Protein 2D5M (pdb70)

B-factor: mean 13.43, std 11.98, range [3.01, 157.91]

Sequence (183 aa):
MKKSLGARTLAYPTPLFLVGTYDRDSRPNIMAAAWAGICCSQPPPSIAVSLRKATYTYRSITERGAFTISIPSRAYVRHADYAGIYSGENEDKFASLGLTPVPGEHVDAPYVGEFPMAIELKLIHQIEHTQFIGEIMDVKVDESCLRDDGLPDINKVDPVIFAPVSREYYAVGEFLAKAFSAGK

Structure (mmCIF, N/CA/C/O backbone):
data_2D5M
#
_entry.id   2D5M
#
_cell.length_a   53.346
_cell.length_b   53.346
_cell.length_c   116.224
_cell.angle_alpha   90.00
_cell.angle_beta   90.00
_cell.angle_gamma   120.00
#
_symmetry.space_group_name_H-M   'P 31 2 1'
#
loop_
_entity.id
_entity.type
_entity.pdbx_description
1 polymer flavoredoxin
2 non-polymer 'ZINC ION'
3 non-polymer 'FLAVIN MONONUCLEOTIDE'
4 non-polymer '2-(N-MORPHOLINO)-ETHANESULFONIC ACID'
5 water water
#
loop_
_atom_site.group_PDB
_atom_site.id
_atom_site.type_symbol
_atom_site.label_atom_id
_atom_site.label_alt_id
_atom_site.label_comp_id
_atom_site.label_asym_id
_atom_site.label_entity_id
_atom_site.label_seq_id
_atom_site.pdbx_PDB_ins_code
_atom_site.Cartn_x
_atom_site.Cartn_y
_atom_site.Cartn_z
_atom_site.occupancy
_atom_site.B_iso_or_equiv
_atom_site.auth_seq_id
_atom_site.auth_comp_id
_atom_site.auth_asym_id
_atom_site.auth_atom_id
_atom_site.pdbx_PDB_model_num
ATOM 1 N N . MET A 1 1 ? 39.386 23.306 -10.029 1.00 21.96 1 MET A N 1
ATOM 2 C CA . MET A 1 1 ? 39.273 21.922 -9.568 1.00 15.87 1 MET A CA 1
ATOM 3 C C . MET A 1 1 ? 38.266 21.679 -8.425 1.00 14.00 1 MET A C 1
ATOM 4 O O . MET A 1 1 ? 38.366 22.525 -7.528 1.00 17.15 1 MET A O 1
ATOM 9 N N . LYS A 1 2 ? 37.454 20.623 -8.419 1.00 13.45 2 LYS A N 1
ATOM 10 C CA . LYS A 1 2 ? 36.561 20.322 -7.294 1.00 12.31 2 LYS A CA 1
ATOM 11 C C . LYS A 1 2 ? 37.175 19.406 -6.256 1.00 11.76 2 LYS A C 1
ATOM 12 O O . LYS A 1 2 ? 38.016 18.554 -6.591 1.00 16.41 2 LYS A O 1
ATOM 18 N N . LYS A 1 3 ? 36.789 19.554 -5.024 1.00 10.34 3 LYS A N 1
ATOM 19 C CA . LYS A 1 3 ? 37.108 18.659 -3.922 1.00 10.85 3 LYS A CA 1
ATOM 20 C C . LYS A 1 3 ? 35.837 17.945 -3.485 1.00 9.52 3 LYS A C 1
ATOM 21 O O . LYS A 1 3 ? 34.775 18.562 -3.389 1.00 10.34 3 LYS A O 1
ATOM 27 N N . SER A 1 4 ? 35.930 16.659 -3.185 1.00 9.76 4 SER A N 1
ATOM 28 C CA . SER A 1 4 ? 34.844 15.892 -2.624 1.00 10.13 4 SER A CA 1
ATOM 29 C C . SER A 1 4 ? 34.746 16.102 -1.108 1.00 10.09 4 SER A C 1
ATOM 30 O O . SER A 1 4 ? 35.737 15.940 -0.382 1.00 12.19 4 SER A O 1
ATOM 35 N N . LEU A 1 5 ? 33.583 16.534 -0.662 1.00 10.08 5 LEU A N 1
ATOM 36 C CA . LEU A 1 5 ? 33.246 16.654 0.750 1.00 9.97 5 LEU A CA 1
ATOM 37 C C . LEU A 1 5 ? 32.509 15.438 1.297 1.00 10.01 5 LEU A C 1
ATOM 38 O O . LEU A 1 5 ? 32.206 15.379 2.486 1.00 11.51 5 LEU A O 1
ATOM 43 N N . GLY A 1 6 ? 32.200 14.451 0.448 1.00 10.16 6 GLY A N 1
ATOM 44 C CA . GLY A 1 6 ? 31.542 13.236 0.886 1.00 10.80 6 GLY A CA 1
ATOM 45 C C . GLY A 1 6 ? 30.012 13.420 0.959 1.00 8.36 6 GLY A C 1
ATOM 46 O O . GLY A 1 6 ? 29.439 14.354 0.431 1.00 9.50 6 GLY A O 1
ATOM 47 N N . ALA A 1 7 ? 29.383 12.457 1.612 1.00 8.55 7 ALA A N 1
ATOM 48 C CA . ALA A 1 7 ? 27.945 12.362 1.639 1.00 8.33 7 ALA A CA 1
ATOM 49 C C . ALA A 1 7 ? 27.440 13.199 2.796 1.00 8.17 7 ALA A C 1
ATOM 50 O O . ALA A 1 7 ? 27.333 12.728 3.937 1.00 14.23 7 ALA A O 1
ATOM 52 N N . ARG A 1 8 ? 27.143 14.471 2.591 1.00 9.01 8 ARG A N 1
ATOM 53 C CA . ARG A 1 8 ? 26.717 15.394 3.584 1.00 8.83 8 ARG A CA 1
ATOM 54 C C . ARG A 1 8 ? 25.445 16.085 3.169 1.00 7.95 8 ARG A C 1
ATOM 55 O O . ARG A 1 8 ? 25.180 16.252 1.998 1.00 7.73 8 ARG A O 1
ATOM 63 N N . THR A 1 9 ? 24.651 16.531 4.155 1.00 8.12 9 THR A N 1
ATOM 64 C CA . THR A 1 9 ? 23.460 17.323 3.917 1.00 7.97 9 THR A CA 1
ATOM 65 C C . THR A 1 9 ? 23.854 18.769 3.614 1.00 7.79 9 THR A C 1
ATOM 66 O O . THR A 1 9 ? 23.723 19.660 4.490 1.00 7.96 9 THR A O 1
ATOM 70 N N . LEU A 1 10 ? 24.357 18.977 2.421 1.00 7.93 10 LEU A N 1
ATOM 71 C CA . LEU A 1 10 ? 24.967 20.235 2.032 1.00 8.18 10 LEU A CA 1
ATOM 72 C C . LEU A 1 10 ? 24.384 20.690 0.714 1.00 7.71 10 LEU A C 1
ATOM 73 O O . LEU A 1 10 ? 24.610 20.087 -0.322 1.00 10.48 10 LEU A O 1
ATOM 78 N N . ALA A 1 11 ? 23.628 21.770 0.761 1.00 7.06 11 ALA A N 1
ATOM 79 C CA . ALA A 1 11 ? 23.026 22.416 -0.377 1.00 7.08 11 ALA A CA 1
ATOM 80 C C . ALA A 1 11 ? 22.686 23.844 0.014 1.00 6.52 11 ALA A C 1
ATOM 81 O O . ALA A 1 11 ? 22.543 24.116 1.215 1.00 7.36 11 ALA A O 1
ATOM 83 N N . TYR A 1 12 ? 22.558 24.737 -0.970 1.00 6.68 12 TYR A N 1
ATOM 84 C CA . TYR A 1 12 ? 22.221 26.122 -0.688 1.00 6.85 12 TYR A CA 1
ATOM 85 C C . TYR A 1 12 ? 21.238 26.612 -1.753 1.00 7.32 12 TYR A C 1
ATOM 86 O O . TYR A 1 12 ? 21.369 26.182 -2.920 1.00 8.15 12 TYR A O 1
ATOM 95 N N . PRO A 1 13 ? 20.349 27.533 -1.426 1.00 7.35 13 PRO A N 1
ATOM 96 C CA . PRO A 1 13 ? 19.969 27.919 -0.062 1.00 7.21 13 PRO A CA 1
ATOM 97 C C . PRO A 1 13 ? 19.153 26.803 0.567 1.00 6.36 13 PRO A C 1
ATOM 98 O O . PRO A 1 13 ? 18.602 25.963 -0.121 1.00 7.38 13 PRO A O 1
ATOM 102 N N . THR A 1 14 ? 19.044 26.859 1.899 1.00 6.46 14 THR A N 1
ATOM 103 C CA . THR A 1 14 ? 17.996 26.131 2.640 1.00 6.13 14 THR A CA 1
ATOM 104 C C . THR A 1 14 ? 17.224 27.164 3.442 1.00 5.61 14 THR A C 1
ATOM 105 O O . THR A 1 14 ? 17.792 28.215 3.814 1.00 6.46 14 THR A O 1
ATOM 109 N N . PRO A 1 15 ? 15.951 26.922 3.693 1.00 5.74 15 PRO A N 1
ATOM 110 C CA . PRO A 1 15 ? 15.134 27.907 4.410 1.00 6.11 15 PRO A CA 1
ATOM 111 C C . PRO A 1 15 ? 15.303 27.787 5.901 1.00 6.17 15 PRO A C 1
ATOM 112 O O . PRO A 1 15 ? 15.890 26.853 6.470 1.00 7.46 15 PRO A O 1
ATOM 116 N N . LEU A 1 16 ? 14.719 28.773 6.585 1.00 7.03 16 LEU A N 1
ATOM 117 C CA . LEU A 1 16 ? 14.600 28.758 8.033 1.00 7.43 16 LEU A CA 1
ATOM 118 C C . LEU A 1 16 ? 13.146 29.057 8.350 1.00 7.07 16 LEU A C 1
ATOM 119 O O . LEU A 1 16 ? 12.746 30.200 8.597 1.00 11.47 16 LEU A O 1
ATOM 124 N N . PHE A 1 17 ? 12.317 28.024 8.278 1.00 6.34 17 PHE A N 1
ATOM 125 C CA . PHE A 1 17 ? 10.901 28.135 8.559 1.00 6.24 17 PHE A CA 1
ATOM 126 C C . PHE A 1 17 ? 10.628 27.923 10.046 1.00 6.26 17 PHE A C 1
ATOM 127 O O . PHE A 1 17 ? 11.074 26.953 10.611 1.00 7.76 17 PHE A O 1
ATOM 135 N N . LEU A 1 18 ? 9.801 28.781 10.648 1.00 5.35 18 LEU A N 1
ATOM 136 C CA . LEU A 1 18 ? 9.317 28.490 11.976 1.00 5.00 18 LEU A CA 1
ATOM 137 C C . LEU A 1 18 ? 7.918 27.869 11.865 1.00 4.81 18 LEU A C 1
ATOM 138 O O . LEU A 1 18 ? 6.943 28.519 11.442 1.00 5.43 18 LEU A O 1
ATOM 149 N N . VAL A 1 19 ? 7.824 26.589 12.195 1.00 4.86 19 VAL A N 1
ATOM 150 C CA . VAL A 1 19 ? 6.598 25.806 12.080 1.00 4.75 19 VAL A CA 1
ATOM 151 C C . VAL A 1 19 ? 5.810 25.986 13.346 1.00 5.16 19 VAL A C 1
ATOM 152 O O . VAL A 1 19 ? 6.291 25.653 14.446 1.00 5.52 19 VAL A O 1
ATOM 156 N N . GLY A 1 20 ? 4.604 26.551 13.216 1.00 5.37 20 GLY A N 1
ATOM 157 C CA . GLY A 1 20 ? 3.760 26.930 14.361 1.00 5.30 20 GLY A CA 1
ATOM 158 C C . GLY A 1 20 ? 2.615 25.967 14.523 1.00 5.41 20 GLY A C 1
ATOM 159 O O . GLY A 1 20 ? 1.959 25.570 13.547 1.00 5.92 20 GLY A O 1
ATOM 160 N N . THR A 1 21 ? 2.307 25.596 15.763 1.00 5.56 21 THR A N 1
ATOM 161 C CA . THR A 1 21 ? 1.256 24.659 16.106 1.00 5.63 21 THR A CA 1
ATOM 162 C C . THR A 1 21 ? 0.639 24.985 17.476 1.00 6.00 21 THR A C 1
ATOM 163 O O . THR A 1 21 ? 1.197 25.759 18.251 1.00 6.15 21 THR A O 1
ATOM 167 N N . TYR A 1 22 ? -0.521 24.395 17.729 1.00 6.21 22 TYR A N 1
ATOM 168 C CA . TYR A 1 22 ? -1.093 24.314 19.070 1.00 6.49 22 TYR A CA 1
ATOM 169 C C . TYR A 1 22 ? -1.030 22.877 19.578 1.00 6.97 22 TYR A C 1
ATOM 170 O O . TYR A 1 22 ? -1.357 21.944 18.834 1.00 7.64 22 TYR A O 1
ATOM 179 N N . ASP A 1 23 ? -0.637 22.682 20.839 1.00 7.14 23 ASP A N 1
ATOM 180 C CA . ASP A 1 23 ? -0.730 21.362 21.448 1.00 7.44 23 ASP A CA 1
ATOM 181 C C . ASP A 1 23 ? -2.147 21.099 21.910 1.00 8.03 23 ASP A C 1
ATOM 182 O O . ASP A 1 23 ? -3.079 21.871 21.676 1.00 8.65 23 ASP A O 1
ATOM 187 N N . ARG A 1 24 ? -2.327 19.964 22.565 1.00 9.17 24 ARG A N 1
ATOM 188 C CA . ARG A 1 24 ? -3.678 19.523 22.961 1.00 10.18 24 ARG A CA 1
ATOM 189 C C . ARG A 1 24 ? -4.343 20.445 23.973 1.00 10.53 24 ARG A C 1
ATOM 190 O O . ARG A 1 24 ? -5.588 20.427 24.026 1.00 14.30 24 ARG A O 1
ATOM 198 N N . ASP A 1 25 ? -3.561 21.218 24.680 1.00 10.21 25 ASP A N 1
ATOM 199 C CA . ASP A 1 25 ? -4.045 22.194 25.663 1.00 11.61 25 ASP A CA 1
ATOM 200 C C . ASP A 1 25 ? -4.011 23.611 25.092 1.00 10.32 25 ASP A C 1
ATOM 201 O O . ASP A 1 25 ? -4.141 24.539 25.866 1.00 12.49 25 ASP A O 1
ATOM 206 N N . SER A 1 26 ? -3.872 23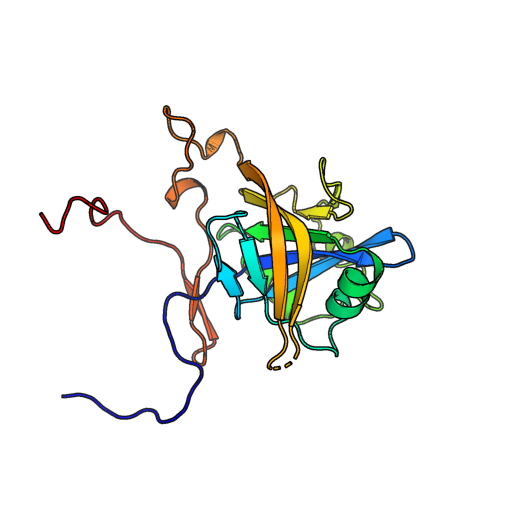.739 23.777 1.00 9.52 26 SER A N 1
ATOM 207 C CA . SER A 1 26 ? -3.909 25.012 23.056 1.00 10.08 26 SER A CA 1
ATOM 208 C C . SER A 1 26 ? -2.717 25.864 23.376 1.00 9.06 26 SER A C 1
ATOM 209 O O . SER A 1 26 ? -2.703 27.096 23.166 1.00 10.16 26 SER A O 1
ATOM 212 N N . ARG A 1 27 ? -1.625 25.264 23.867 1.00 8.31 27 ARG A N 1
ATOM 213 C CA . ARG A 1 27 ? -0.379 25.994 24.050 1.00 8.90 27 ARG A CA 1
ATOM 214 C C . ARG A 1 27 ? 0.288 26.205 22.696 1.00 7.38 27 ARG A C 1
ATOM 215 O O . ARG A 1 27 ? 0.480 25.234 21.951 1.00 7.01 27 ARG A O 1
ATOM 223 N N . PRO A 1 28 ? 0.645 27.427 22.334 1.00 6.92 28 PRO A N 1
ATOM 224 C CA . PRO A 1 28 ? 1.262 27.688 21.050 1.00 6.62 28 PRO A CA 1
ATOM 225 C C . PRO A 1 28 ? 2.738 27.348 21.045 1.00 6.27 28 PRO A C 1
ATOM 226 O O . PRO A 1 28 ? 3.437 27.533 22.041 1.00 6.80 28 PRO A O 1
ATOM 230 N N . ASN A 1 29 ? 3.235 26.890 19.897 1.00 6.05 29 ASN A N 1
ATOM 231 C CA . ASN A 1 29 ? 4.632 26.506 19.752 1.00 5.93 29 ASN A CA 1
ATOM 232 C C . ASN A 1 29 ? 5.160 26.901 18.370 1.00 5.44 29 ASN A C 1
ATOM 233 O O . ASN A 1 29 ? 4.388 27.102 17.441 1.00 5.42 29 ASN A O 1
ATOM 238 N N . ILE A 1 30 ? 6.482 27.009 18.304 1.00 5.20 30 ILE A N 1
ATOM 239 C CA . ILE A 1 30 ? 7.212 27.175 17.079 1.00 5.51 30 ILE A CA 1
ATOM 240 C C . ILE A 1 30 ? 8.480 26.348 17.187 1.00 5.15 30 ILE A C 1
ATOM 241 O O . ILE A 1 30 ? 9.096 26.300 18.261 1.00 5.85 30 ILE A O 1
ATOM 246 N N . MET A 1 31 ? 8.880 25.739 16.064 1.00 5.39 31 MET A N 1
ATOM 247 C CA . MET A 1 31 ? 10.174 25.073 15.924 1.00 5.45 31 MET A CA 1
ATOM 248 C C . MET A 1 31 ? 10.795 25.502 14.624 1.00 4.86 31 MET A C 1
ATOM 249 O O . MET A 1 31 ? 10.106 25.949 13.714 1.00 5.59 31 MET A O 1
ATOM 257 N N . ALA A 1 32 ? 12.118 25.390 14.503 1.00 5.01 32 ALA A N 1
ATOM 258 C CA . ALA A 1 32 ? 12.811 25.696 13.261 1.00 5.12 32 ALA A CA 1
ATOM 259 C C . ALA A 1 32 ? 12.921 24.465 12.361 1.00 5.29 32 ALA A C 1
ATOM 260 O O . ALA A 1 32 ? 13.274 23.358 12.835 1.00 5.56 32 ALA A O 1
ATOM 262 N N . ALA A 1 33 ? 12.684 24.659 11.087 1.00 5.36 33 ALA A N 1
ATOM 263 C CA . ALA A 1 33 ? 12.798 23.595 10.078 1.00 5.47 33 ALA A CA 1
ATOM 264 C C . ALA A 1 33 ? 13.513 24.154 8.843 1.00 5.18 33 ALA A C 1
ATOM 265 O O . ALA A 1 33 ? 13.047 25.122 8.255 1.00 6.80 33 ALA A O 1
ATOM 267 N N . ALA A 1 34 ? 14.590 23.489 8.446 1.00 5.07 34 ALA A N 1
ATOM 268 C CA . ALA A 1 34 ? 1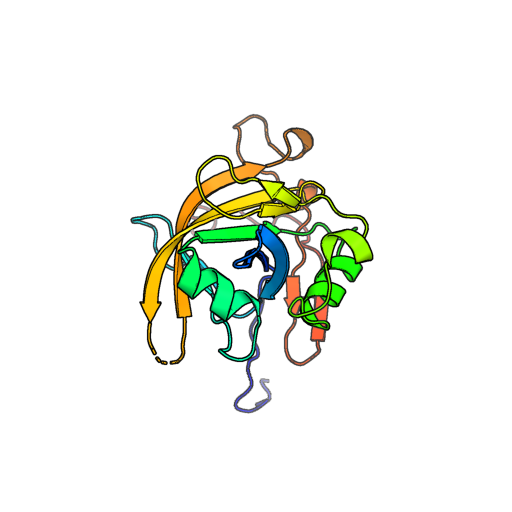5.266 23.763 7.195 1.00 5.25 34 ALA A CA 1
ATOM 269 C C . ALA A 1 34 ? 15.117 22.648 6.174 1.00 5.03 34 ALA A C 1
ATOM 270 O O . ALA A 1 34 ? 15.400 22.867 4.983 1.00 5.12 34 ALA A O 1
ATOM 272 N N . TRP A 1 35 ? 14.719 21.432 6.593 1.00 5.04 35 TRP A N 1
ATOM 273 C CA . TRP A 1 35 ? 14.537 20.300 5.678 1.00 4.90 35 TRP A CA 1
ATOM 274 C C . TRP A 1 35 ? 13.113 20.414 5.146 1.00 5.38 35 TRP A C 1
ATOM 275 O O . TRP A 1 35 ? 12.178 19.737 5.582 1.00 6.00 35 TRP A O 1
ATOM 286 N N . ALA A 1 36 ? 12.920 21.342 4.222 1.00 5.19 36 ALA A N 1
ATOM 287 C CA . ALA A 1 36 ? 11.617 21.808 3.821 1.00 5.36 36 ALA A CA 1
ATOM 288 C C . ALA A 1 36 ? 11.713 22.541 2.505 1.00 5.46 36 ALA A C 1
ATOM 289 O O . ALA A 1 36 ? 12.764 23.064 2.137 1.00 5.56 36 ALA A O 1
ATOM 291 N N . GLY A 1 37 ? 10.555 22.638 1.823 1.00 6.16 37 GLY A N 1
ATOM 292 C CA . GLY A 1 37 ? 10.454 23.461 0.629 1.00 6.56 37 GLY A CA 1
ATOM 293 C C . GLY A 1 37 ? 9.099 23.253 0.008 1.00 5.65 37 GLY A C 1
ATOM 294 O O . GLY A 1 37 ? 8.294 22.458 0.453 1.00 6.50 37 GLY A O 1
ATOM 295 N N . ILE A 1 38 ? 8.801 24.078 -1.020 1.00 6.14 38 ILE A N 1
ATOM 296 C CA . ILE A 1 38 ? 7.565 23.910 -1.781 1.00 6.16 38 ILE A CA 1
ATOM 297 C C . ILE A 1 38 ? 7.644 22.578 -2.495 1.00 6.16 38 ILE A C 1
ATOM 298 O O . ILE A 1 38 ? 8.701 22.236 -3.046 1.00 7.05 38 ILE A O 1
ATOM 303 N N . CYS A 1 39 ? 6.563 21.822 -2.498 1.00 6.17 39 CYS A N 1
ATOM 304 C CA . CYS A 1 39 ? 6.554 20.543 -3.197 1.00 7.01 39 CYS A CA 1
ATOM 305 C C . CYS A 1 39 ? 5.609 20.486 -4.363 1.00 7.01 39 CYS A C 1
ATOM 306 O O . CYS A 1 39 ? 5.862 19.688 -5.278 1.00 10.51 39 CYS A O 1
ATOM 309 N N . CYS A 1 40 ? 4.542 21.239 -4.388 1.00 6.59 40 CYS A N 1
ATOM 310 C CA . CYS A 1 40 ? 3.550 21.133 -5.447 1.00 6.94 40 CYS A CA 1
ATOM 311 C C . CYS A 1 40 ? 2.910 22.479 -5.697 1.00 6.09 40 CYS A C 1
ATOM 312 O O . CYS A 1 40 ? 2.747 23.304 -4.814 1.00 6.52 40 CYS A O 1
ATOM 317 N N . SER A 1 41 ? 2.466 22.659 -6.949 1.00 6.82 41 SER A N 1
ATOM 318 C CA . SER A 1 41 ? 1.683 23.794 -7.345 1.00 7.36 41 SER A CA 1
ATOM 319 C C . SER A 1 41 ? 0.175 23.521 -7.341 1.00 7.22 41 SER A C 1
ATOM 320 O O . SER A 1 41 ? -0.605 24.461 -7.410 1.00 9.52 41 SER A O 1
ATOM 323 N N . GLN A 1 42 ? -0.246 22.250 -7.310 1.00 7.48 42 GLN A N 1
ATOM 324 C CA . GLN A 1 42 ? -1.670 21.944 -7.251 1.00 7.96 42 GLN A CA 1
ATOM 325 C C . GLN A 1 42 ? -1.928 20.812 -6.268 1.00 9.09 42 GLN A C 1
ATOM 326 O O . GLN A 1 42 ? -1.598 19.705 -6.622 1.00 13.22 42 GLN A O 1
ATOM 332 N N . PRO A 1 43 ? -2.496 21.050 -5.108 1.00 10.16 43 PRO A N 1
ATOM 333 C CA . PRO A 1 43 ? -2.680 22.394 -4.508 1.00 10.23 43 PRO A CA 1
ATOM 334 C C . PRO A 1 43 ? -1.331 22.945 -4.165 1.00 8.05 43 PRO A C 1
ATOM 335 O O . PRO A 1 43 ? -0.394 22.150 -3.962 1.00 8.23 43 PRO A O 1
ATOM 339 N N A PRO A 1 44 ? -1.268 24.235 -3.984 0.65 7.95 44 PRO A N 1
ATOM 340 N N B PRO A 1 44 ? -1.185 24.259 -4.114 0.35 7.76 44 PRO A N 1
ATOM 341 C CA A PRO A 1 44 ? 0.021 24.815 -3.540 0.65 7.33 44 PRO A CA 1
ATOM 342 C CA B PRO A 1 44 ? 0.058 24.821 -3.537 0.35 7.59 44 PRO A CA 1
ATOM 343 C C A PRO A 1 44 ? 0.360 24.185 -2.199 0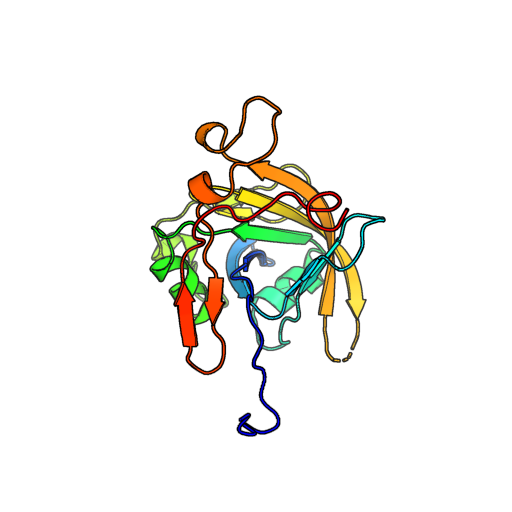.65 6.15 44 PRO A C 1
ATOM 344 C C B PRO A 1 44 ? 0.346 24.174 -2.192 0.35 6.83 44 PRO A C 1
ATOM 345 O O A PRO A 1 44 ? -0.496 24.177 -1.312 0.65 6.33 44 PRO A O 1
ATOM 346 O O B PRO A 1 44 ? -0.499 24.109 -1.297 0.35 7.52 44 PRO A O 1
ATOM 352 N N . SER A 1 45 ? 1.552 23.629 -2.054 1.00 6.35 45 SER A N 1
ATOM 353 C CA . SER A 1 45 ? 1.912 22.833 -0.894 1.00 6.12 45 SER A CA 1
ATOM 354 C C . SER A 1 45 ? 3.364 22.975 -0.510 1.00 5.92 45 SER A C 1
ATOM 355 O O . SER A 1 45 ? 4.208 23.201 -1.389 1.00 6.49 45 SER A O 1
ATOM 358 N N . ILE A 1 46 ? 3.644 22.817 0.780 1.00 5.59 46 ILE A N 1
ATOM 359 C CA . ILE A 1 46 ? 4.984 22.772 1.333 1.00 5.95 46 ILE A CA 1
ATOM 360 C C . ILE A 1 46 ? 5.165 21.460 2.059 1.00 5.74 46 ILE A C 1
ATOM 361 O O . ILE A 1 46 ? 4.266 21.036 2.823 1.00 6.69 46 ILE A O 1
ATOM 366 N N . ALA A 1 47 ? 6.300 20.856 1.865 1.00 5.68 47 ALA A N 1
ATOM 367 C CA . ALA A 1 47 ? 6.752 19.653 2.574 1.00 6.59 47 ALA A CA 1
ATOM 368 C C . ALA A 1 47 ? 7.742 20.048 3.647 1.00 6.59 47 ALA A C 1
ATOM 369 O O . ALA A 1 47 ? 8.654 20.844 3.417 1.00 7.17 47 ALA A O 1
ATOM 371 N N . VAL A 1 48 ? 7.580 19.444 4.832 1.00 6.68 48 VAL A N 1
ATOM 372 C CA . VAL A 1 48 ? 8.489 19.685 5.957 1.00 7.15 48 VAL A CA 1
ATOM 373 C C . VAL A 1 48 ? 8.827 18.330 6.578 1.00 5.90 48 VAL A C 1
ATOM 374 O O . VAL A 1 48 ? 7.925 17.556 6.888 1.00 7.22 48 VAL A O 1
ATOM 381 N N . SER A 1 49 ? 10.085 18.056 6.740 1.00 6.13 49 SER A N 1
ATOM 382 C CA . SER A 1 49 ? 10.540 16.819 7.384 1.00 7.20 49 SER A CA 1
ATOM 383 C C . SER A 1 49 ? 10.742 17.071 8.846 1.00 7.65 49 SER A C 1
ATOM 384 O O . SER A 1 49 ? 11.743 17.682 9.188 1.00 13.09 49 SER A O 1
ATOM 387 N N . LEU A 1 50 ? 9.838 16.614 9.698 1.00 7.61 50 LEU A N 1
ATOM 388 C CA . LEU A 1 50 ? 9.882 16.814 11.132 1.00 8.15 50 LEU A CA 1
ATOM 389 C C . LEU A 1 50 ? 10.050 15.484 11.834 1.00 8.32 50 LEU A C 1
ATOM 390 O O . LEU A 1 50 ? 9.307 14.543 11.591 1.00 10.67 50 LEU A O 1
ATOM 395 N N . ARG A 1 51 ? 11.018 15.426 12.723 1.00 7.34 51 ARG A N 1
ATOM 396 C CA . ARG A 1 51 ? 11.304 14.230 13.466 1.00 7.70 51 ARG A CA 1
ATOM 397 C C . ARG A 1 51 ? 10.237 13.935 14.495 1.00 7.18 51 ARG A C 1
ATOM 398 O O . ARG A 1 51 ? 9.653 14.803 15.128 1.00 7.10 51 ARG A O 1
ATOM 406 N N . LYS A 1 52 ? 10.062 12.597 14.730 1.00 7.99 52 LYS A N 1
ATOM 407 C CA . LYS A 1 52 ? 9.063 12.140 15.701 1.00 8.49 52 LYS A CA 1
ATOM 408 C C . LYS A 1 52 ? 9.307 12.623 17.099 1.00 8.40 52 LYS A C 1
ATOM 409 O O . LYS A 1 52 ? 8.387 12.736 17.922 1.00 10.85 52 LYS A O 1
ATOM 415 N N . ALA A 1 53 ? 10.568 12.909 17.460 1.00 7.66 53 ALA A N 1
ATOM 416 C CA . ALA A 1 53 ? 10.907 13.362 18.789 1.00 9.19 53 ALA A CA 1
ATOM 417 C C . ALA A 1 53 ? 10.439 14.777 19.051 1.00 9.72 53 ALA A C 1
ATOM 418 O O . ALA A 1 53 ? 10.381 15.212 20.206 1.00 11.50 53 ALA A O 1
ATOM 420 N N . THR A 1 54 ? 10.158 15.573 18.009 1.00 7.04 54 THR A N 1
ATOM 421 C CA . THR A 1 54 ? 9.774 16.952 18.251 1.00 7.02 54 THR A CA 1
ATOM 422 C C . THR A 1 54 ? 8.349 17.022 18.829 1.00 7.36 54 THR A C 1
ATOM 423 O O . THR A 1 54 ? 7.477 16.220 18.483 1.00 7.87 54 THR A O 1
ATOM 427 N N . TYR A 1 55 ? 8.146 17.988 19.706 1.00 6.99 55 TYR A N 1
ATOM 428 C CA . TYR A 1 55 ? 6.784 18.183 20.256 1.00 7.26 55 TYR A CA 1
ATOM 429 C C . TYR A 1 55 ? 5.830 18.591 19.125 1.00 6.56 55 TYR A C 1
ATOM 430 O O . TYR A 1 55 ? 4.653 18.219 19.082 1.00 7.09 55 TYR A O 1
ATOM 439 N N . THR A 1 56 ? 6.337 19.385 18.185 1.00 5.92 56 THR A N 1
ATOM 440 C CA . THR A 1 56 ? 5.563 19.830 17.039 1.00 6.27 56 THR A CA 1
ATOM 441 C C . THR A 1 56 ? 4.995 18.692 16.227 1.00 6.36 56 THR A C 1
ATOM 442 O O . THR A 1 56 ? 3.862 18.767 15.758 1.00 7.02 56 THR A O 1
ATOM 446 N N . TYR A 1 57 ? 5.668 17.617 16.028 1.00 7.34 57 TYR A N 1
ATOM 447 C CA . TYR A 1 57 ? 5.256 16.427 15.336 1.00 7.31 57 TYR A CA 1
ATOM 448 C C . TYR A 1 57 ? 3.928 15.971 15.927 1.00 7.39 57 TYR A C 1
ATOM 449 O O . TYR A 1 57 ? 2.965 15.681 15.213 1.00 7.83 57 TYR A O 1
ATOM 458 N N . ARG A 1 58 ? 3.937 15.804 17.250 1.00 8.03 58 ARG A N 1
ATOM 459 C CA . ARG A 1 58 ? 2.739 15.341 17.941 1.00 8.81 58 ARG A CA 1
ATOM 460 C C . ARG A 1 58 ? 1.602 16.307 17.657 1.00 7.94 58 ARG A C 1
ATOM 461 O O . ARG A 1 58 ? 0.491 15.895 17.300 1.00 9.19 58 ARG A O 1
ATOM 469 N N . SER A 1 59 ? 1.841 17.591 17.796 1.00 7.32 59 SER A N 1
ATOM 470 C CA . SER A 1 59 ? 0.753 18.567 17.605 1.00 7.29 59 SER A CA 1
ATOM 471 C C . SER A 1 59 ? 0.198 18.523 16.183 1.00 7.37 59 SER A C 1
ATOM 472 O O . SER A 1 59 ? -1.023 18.632 15.997 1.00 8.00 59 SER A O 1
ATOM 475 N N . ILE A 1 60 ? 1.050 18.355 15.175 1.00 6.88 60 ILE A N 1
ATOM 476 C CA . ILE A 1 60 ? 0.546 18.314 13.817 1.00 7.92 60 ILE A CA 1
ATOM 477 C C . ILE A 1 60 ? -0.277 17.069 13.609 1.00 8.44 60 ILE A C 1
ATOM 478 O O . ILE A 1 60 ? -1.333 17.104 12.952 1.00 9.48 60 ILE A O 1
ATOM 483 N N . THR A 1 61 ? 0.143 15.928 14.150 1.00 8.75 61 THR A N 1
ATOM 484 C CA . THR A 1 61 ? -0.639 14.698 14.017 1.00 10.14 61 THR A CA 1
ATOM 485 C C . THR A 1 61 ? -1.996 14.857 14.679 1.00 11.62 61 THR A C 1
ATOM 486 O O . THR A 1 61 ? -2.987 14.288 14.213 1.00 14.47 61 THR A O 1
ATOM 490 N N . GLU A 1 62 ? -2.119 15.645 15.715 1.00 9.75 62 GLU A N 1
ATOM 491 C CA . GLU A 1 62 ? -3.374 15.821 16.435 1.00 10.86 62 GLU A CA 1
ATOM 492 C C . GLU A 1 62 ? -4.285 16.847 15.788 1.00 10.55 62 GLU A C 1
ATOM 493 O O . GLU A 1 62 ? -5.486 16.634 15.771 1.00 14.79 62 GLU A O 1
ATOM 499 N N . ARG A 1 63 ? -3.751 17.972 15.329 1.00 9.39 63 ARG A N 1
ATOM 500 C CA . ARG A 1 63 ? -4.602 19.037 14.829 1.00 10.20 63 ARG A CA 1
ATOM 501 C C . ARG A 1 63 ? -4.708 19.133 13.333 1.00 9.39 63 ARG A C 1
ATOM 502 O O . ARG A 1 63 ? -5.609 19.785 12.786 1.00 10.59 63 ARG A O 1
ATOM 510 N N . GLY A 1 64 ? -3.768 18.486 12.616 1.00 8.65 64 GLY A N 1
ATOM 511 C CA . GLY A 1 64 ? -3.858 18.519 11.136 1.00 9.94 64 GLY A CA 1
ATOM 512 C C . GLY A 1 64 ? -3.655 19.879 10.541 1.00 7.52 64 GLY A C 1
ATOM 513 O O . GLY A 1 64 ? -4.186 20.155 9.461 1.00 8.68 64 GLY A O 1
ATOM 514 N N . ALA A 1 65 ? -2.893 20.740 11.187 1.00 7.12 65 ALA A N 1
ATOM 515 C CA . ALA A 1 65 ? -2.723 22.112 10.774 1.00 6.97 65 ALA A CA 1
ATOM 516 C C . ALA A 1 65 ? -1.415 22.646 11.354 1.00 6.33 65 ALA A C 1
ATOM 517 O O . ALA A 1 65 ? -1.031 22.270 12.456 1.00 6.91 65 ALA A O 1
ATOM 519 N N . PHE A 1 66 ? -0.774 23.549 10.602 1.00 6.08 66 PHE A N 1
ATOM 520 C CA . PHE A 1 66 ? 0.416 24.199 11.078 1.00 5.87 66 PHE A CA 1
ATOM 521 C C . PHE A 1 66 ? 0.590 25.481 10.253 1.00 5.29 66 PHE A C 1
ATOM 522 O O . PHE A 1 66 ? -0.014 25.641 9.195 1.00 6.23 66 PHE A O 1
ATOM 530 N N . THR A 1 67 ? 1.412 26.379 10.764 1.00 5.32 67 THR A N 1
ATOM 531 C CA . THR A 1 67 ? 1.805 27.543 10.027 1.00 5.24 67 THR A CA 1
ATOM 532 C C . THR A 1 67 ? 3.318 27.497 9.774 1.00 4.87 67 THR A C 1
ATOM 533 O O . THR A 1 67 ? 4.029 26.761 10.432 1.00 5.33 67 THR A O 1
ATOM 537 N N . ILE A 1 68 ? 3.767 28.322 8.819 1.00 4.77 68 ILE A N 1
ATOM 538 C CA . ILE A 1 68 ? 5.163 28.641 8.615 1.00 5.36 68 ILE A CA 1
ATOM 539 C C . ILE A 1 68 ? 5.284 30.149 8.708 1.00 5.20 68 ILE A C 1
ATOM 540 O O . ILE A 1 68 ? 4.683 30.868 7.939 1.00 5.77 68 ILE A O 1
ATOM 545 N N . SER A 1 69 ? 6.111 30.584 9.642 1.00 5.11 69 SER A N 1
ATOM 546 C CA . SER A 1 69 ? 6.433 32.000 9.765 1.00 5.74 69 SER A CA 1
ATOM 547 C C . SER A 1 69 ? 7.885 32.187 9.352 1.00 5.50 69 SER A C 1
ATOM 548 O O . SER A 1 69 ? 8.764 31.413 9.741 1.00 6.56 69 SER A O 1
ATOM 551 N N . ILE A 1 70 ? 8.135 33.224 8.542 1.00 5.62 70 ILE A N 1
ATOM 552 C CA . ILE A 1 70 ? 9.465 33.443 7.965 1.00 6.33 70 ILE A CA 1
ATOM 553 C C . ILE A 1 70 ? 10.113 34.608 8.720 1.00 5.64 70 ILE A C 1
ATOM 554 O O . ILE A 1 70 ? 9.605 35.711 8.664 1.00 6.71 70 ILE A O 1
ATOM 559 N N . PRO A 1 71 ? 11.209 34.334 9.446 1.00 7.11 71 PRO A N 1
ATOM 560 C CA . PRO A 1 71 ? 11.829 35.422 10.241 1.00 7.91 71 PRO A CA 1
ATOM 561 C C . PRO A 1 71 ? 12.577 36.376 9.290 1.00 8.08 71 PRO A C 1
ATOM 562 O O . PRO A 1 71 ? 13.183 35.962 8.296 1.00 9.01 71 PRO A O 1
ATOM 566 N N . SER A 1 72 ? 12.632 37.628 9.660 1.00 8.46 72 SER A N 1
ATOM 567 C CA . SER A 1 72 ? 13.531 38.640 9.146 1.00 8.24 72 SER A CA 1
ATOM 568 C C . SER A 1 72 ? 14.803 38.592 9.991 1.00 8.37 72 SER A C 1
ATOM 569 O O . SER A 1 72 ? 14.873 37.920 11.037 1.00 8.76 72 SER A O 1
ATOM 572 N N . ARG A 1 73 ? 15.837 39.297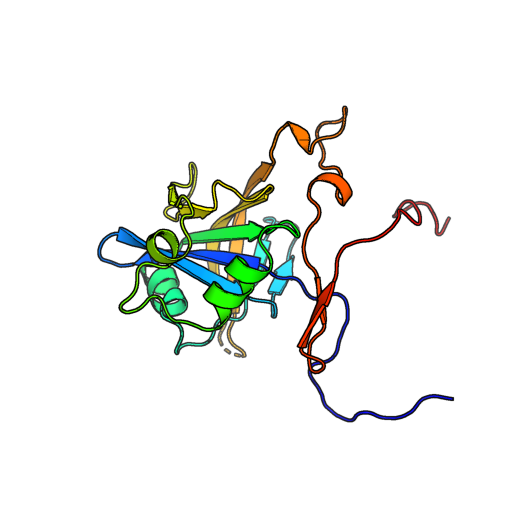 9.536 1.00 9.24 73 ARG A N 1
ATOM 573 C CA . ARG A 1 73 ? 17.113 39.163 10.217 1.00 9.35 73 ARG A CA 1
ATOM 574 C C . ARG A 1 73 ? 17.033 39.611 11.667 1.00 8.42 73 ARG A C 1
ATOM 575 O O . ARG A 1 73 ? 17.809 39.098 12.477 1.00 9.31 73 ARG A O 1
ATOM 583 N N . ALA A 1 74 ? 16.138 40.527 12.026 1.00 9.68 74 ALA A N 1
ATOM 584 C CA . ALA A 1 74 ? 16.042 40.925 13.435 1.00 10.57 74 ALA A CA 1
ATOM 585 C C . ALA A 1 74 ? 15.681 39.801 14.387 1.00 9.03 74 ALA A C 1
ATOM 586 O O . ALA A 1 74 ? 15.887 39.924 15.596 1.00 10.52 74 ALA A O 1
ATOM 588 N N . TYR A 1 75 ? 15.090 38.742 13.838 1.00 7.43 75 TYR A N 1
ATOM 589 C CA . TYR A 1 75 ? 14.578 37.644 14.631 1.00 7.02 75 TYR A CA 1
ATOM 590 C C . TYR A 1 75 ? 15.409 36.359 14.422 1.00 6.90 75 TYR A C 1
ATOM 591 O O . TYR A 1 75 ? 14.930 35.270 14.774 1.00 7.05 75 TYR A O 1
ATOM 600 N N . VAL A 1 76 ? 16.611 36.483 13.919 1.00 7.24 76 VAL A N 1
ATOM 601 C CA . VAL A 1 76 ? 17.455 35.321 13.714 1.00 6.79 76 VAL A CA 1
ATOM 602 C C . VAL A 1 76 ? 17.774 34.611 15.044 1.00 6.88 76 VAL A C 1
ATOM 603 O O . VAL A 1 76 ? 17.749 33.376 15.089 1.00 6.71 76 VAL A O 1
ATOM 607 N N . ARG A 1 77 ? 18.011 35.354 16.137 1.00 7.13 77 ARG A N 1
ATOM 608 C CA . ARG A 1 77 ? 18.302 34.688 17.393 1.00 7.39 77 ARG A CA 1
ATOM 609 C C . ARG A 1 77 ? 17.079 33.951 17.922 1.00 6.56 77 ARG A C 1
ATOM 610 O O . ARG A 1 77 ? 17.158 32.845 18.470 1.00 6.72 77 ARG A O 1
ATOM 618 N N . HIS A 1 78 ? 15.918 34.511 17.755 1.00 6.55 78 HIS A N 1
ATOM 619 C CA . HIS A 1 78 ? 14.637 33.949 18.190 1.00 6.09 78 HIS A CA 1
ATOM 620 C C . HIS A 1 78 ? 14.374 32.643 17.451 1.00 6.10 78 HIS A C 1
ATOM 621 O O . HIS A 1 78 ? 13.946 31.647 18.036 1.00 5.93 78 HIS A O 1
ATOM 628 N N . ALA A 1 79 ? 14.600 32.691 16.139 1.00 5.83 79 ALA A N 1
ATOM 629 C CA . ALA A 1 79 ? 14.407 31.524 15.314 1.00 5.67 79 ALA A CA 1
ATOM 630 C C . ALA A 1 79 ? 15.342 30.401 15.745 1.00 5.51 79 ALA A C 1
ATOM 631 O O . ALA A 1 79 ? 14.953 29.232 15.853 1.00 6.09 79 ALA A O 1
ATOM 633 N N . ASP A 1 80 ? 16.608 30.769 15.987 1.00 5.55 80 ASP A N 1
ATOM 634 C CA . ASP A 1 80 ? 17.584 29.786 16.456 1.00 5.86 80 ASP A CA 1
ATOM 635 C C . ASP A 1 80 ? 17.154 29.172 17.785 1.00 5.62 80 ASP A C 1
ATOM 636 O O . ASP A 1 80 ? 17.230 27.942 17.961 1.00 5.78 80 ASP A O 1
ATOM 641 N N . TYR A 1 81 ? 16.685 30.003 18.715 1.00 5.69 81 TYR A N 1
ATOM 642 C CA . TYR A 1 81 ? 16.191 29.516 19.990 1.00 5.74 81 TYR A CA 1
ATOM 643 C C . TYR A 1 81 ? 15.135 28.438 19.779 1.00 5.76 81 TYR A C 1
ATOM 644 O O . TYR A 1 81 ? 15.148 27.400 20.433 1.00 6.02 81 TYR A O 1
ATOM 653 N N . ALA A 1 82 ? 14.191 28.717 18.897 1.00 5.77 82 ALA A N 1
ATOM 654 C CA . ALA A 1 82 ? 13.077 27.790 18.619 1.00 5.82 82 ALA A CA 1
ATOM 655 C C . ALA A 1 82 ? 13.568 26.480 18.050 1.00 5.58 82 ALA A C 1
ATOM 656 O O . ALA A 1 82 ? 12.860 25.462 18.116 1.00 6.24 82 ALA A O 1
ATOM 658 N N . GLY A 1 83 ? 14.756 26.503 17.431 1.00 5.47 83 GLY A N 1
ATOM 659 C CA . GLY A 1 83 ? 15.436 25.305 16.910 1.00 5.69 83 GLY A CA 1
ATOM 660 C C . GLY A 1 83 ? 16.373 24.611 17.857 1.00 4.98 83 GLY A C 1
ATOM 661 O O . GLY A 1 83 ? 16.961 23.587 17.459 1.00 5.66 83 GLY A O 1
ATOM 662 N N . ILE A 1 84 ? 16.572 25.137 19.064 1.00 6.11 84 ILE A N 1
ATOM 663 C CA . ILE A 1 84 ? 17.401 24.515 20.083 1.00 6.33 84 ILE A CA 1
ATOM 664 C C . ILE A 1 84 ? 16.568 23.890 21.175 1.00 6.28 84 ILE A C 1
ATOM 665 O O . ILE A 1 84 ? 16.845 22.791 21.627 1.00 7.92 84 ILE A O 1
ATOM 670 N N . TYR A 1 85 ? 15.527 24.583 21.648 1.00 5.82 85 TYR A N 1
ATOM 671 C CA . TYR A 1 85 ? 14.750 24.207 22.806 1.00 6.47 85 TYR A CA 1
ATOM 672 C C . TYR A 1 85 ? 13.409 23.654 22.385 1.00 6.47 85 TYR A C 1
ATOM 673 O O . TYR A 1 85 ? 12.887 23.998 21.346 1.00 6.98 85 TYR A O 1
ATOM 682 N N . SER A 1 86 ? 12.853 22.753 23.211 1.00 7.47 86 SER A N 1
ATOM 683 C CA . SER A 1 86 ? 11.582 22.164 22.936 1.00 7.34 86 SER A CA 1
ATOM 684 C C . SER A 1 86 ? 10.420 22.848 23.648 1.00 7.08 86 SER A C 1
ATOM 685 O O . SER A 1 86 ? 10.559 23.294 24.805 1.00 8.13 86 SER A O 1
ATOM 688 N N . GLY A 1 87 ? 9.260 22.846 23.015 1.00 6.86 87 GLY A N 1
ATOM 689 C CA . GLY A 1 87 ? 8.047 23.359 23.602 1.00 7.11 87 GLY A CA 1
ATOM 690 C C . GLY A 1 87 ? 7.255 22.376 24.433 1.00 7.43 87 GLY A C 1
ATOM 691 O O . GLY A 1 87 ? 6.199 22.740 24.935 1.00 8.10 87 GLY A O 1
ATOM 692 N N . GLU A 1 88 ? 7.742 21.170 24.616 1.00 7.91 88 GLU A N 1
ATOM 693 C CA . GLU A 1 88 ? 6.982 20.182 25.398 1.00 8.98 88 GLU A CA 1
ATOM 694 C C . GLU A 1 88 ? 6.597 20.736 26.772 1.00 9.60 88 GLU A C 1
ATOM 695 O O . GLU A 1 88 ? 5.443 20.564 27.208 1.00 11.88 88 GLU A O 1
ATOM 701 N N . ASN A 1 89 ? 7.563 21.407 27.431 1.00 8.45 89 ASN A N 1
ATOM 702 C CA . ASN A 1 89 ? 7.332 21.950 28.756 1.00 8.72 89 ASN A CA 1
ATOM 703 C C . ASN A 1 89 ? 7.765 23.410 28.860 1.00 8.78 89 ASN A C 1
ATOM 704 O O . ASN A 1 89 ? 8.169 23.860 29.903 1.00 13.19 89 ASN A O 1
ATOM 709 N N . GLU A 1 90 ? 7.653 24.158 27.760 1.00 8.60 90 GLU A N 1
ATOM 710 C CA . GLU A 1 90 ? 8.017 25.564 27.705 1.00 8.41 90 GLU A CA 1
ATOM 711 C C . GLU A 1 90 ? 7.156 26.264 26.659 1.00 7.89 90 GLU A C 1
ATOM 712 O O . GLU A 1 90 ? 7.003 25.726 25.555 1.00 9.37 90 GLU A O 1
ATOM 718 N N . ASP A 1 91 ? 6.652 27.432 26.999 1.00 7.56 91 ASP A N 1
ATOM 719 C CA . ASP A 1 91 ? 5.995 28.318 26.028 1.00 7.47 91 ASP A CA 1
ATOM 720 C C . ASP A 1 91 ? 7.083 29.234 25.478 1.00 6.93 91 ASP A C 1
ATOM 721 O O . ASP A 1 91 ? 7.503 30.197 26.109 1.00 7.09 91 ASP A O 1
ATOM 726 N N . LYS A 1 92 ? 7.507 28.925 24.253 1.00 6.29 92 LYS A N 1
ATOM 727 C CA . LYS A 1 92 ? 8.559 29.684 23.612 1.00 6.50 92 LYS A CA 1
ATOM 728 C C . LYS A 1 92 ? 8.131 31.077 23.226 1.00 5.98 92 LYS A C 1
ATOM 729 O O . LYS A 1 92 ? 8.965 31.982 23.126 1.00 6.47 92 LYS A O 1
ATOM 735 N N . PHE A 1 93 ? 6.823 31.281 22.964 1.00 5.94 93 PHE A N 1
ATOM 736 C CA . PHE A 1 93 ? 6.358 32.642 22.689 1.00 6.39 93 PHE A CA 1
ATOM 737 C C . PHE A 1 93 ? 6.564 33.522 23.917 1.00 6.95 93 PHE A C 1
ATOM 738 O O . PHE A 1 93 ? 6.997 34.682 23.812 1.00 7.27 93 PHE A O 1
ATOM 746 N N . ALA A 1 94 ? 6.261 32.990 25.113 1.00 6.69 94 ALA A N 1
ATOM 747 C CA . ALA A 1 94 ? 6.507 33.702 26.326 1.00 6.91 94 ALA A CA 1
ATOM 748 C C . ALA A 1 94 ? 7.978 33.943 26.523 1.00 6.56 94 ALA A C 1
ATOM 749 O O . ALA A 1 94 ? 8.417 35.022 26.881 1.00 7.61 94 ALA A O 1
ATOM 751 N N . SER A 1 95 ? 8.811 32.924 26.318 1.00 6.68 95 SER A N 1
ATOM 752 C CA . SER A 1 95 ? 10.250 33.078 26.520 1.00 7.35 95 SER A CA 1
ATOM 753 C C . SER A 1 95 ? 10.861 34.137 25.591 1.00 7.00 95 SER A C 1
ATOM 754 O O . SER A 1 95 ? 11.755 34.878 25.997 1.00 8.76 95 SER A O 1
ATOM 757 N N . LEU A 1 96 ? 10.391 34.175 24.349 1.00 6.96 96 LEU A N 1
ATOM 758 C CA . LEU A 1 96 ? 10.963 35.038 23.304 1.00 6.73 96 LEU A CA 1
ATOM 759 C C . LEU A 1 96 ? 10.312 36.384 23.227 1.00 7.24 96 LEU A C 1
ATOM 760 O O . LEU A 1 96 ? 10.778 37.243 22.479 1.00 8.13 96 LEU A O 1
ATOM 765 N N . GLY A 1 97 ? 9.195 36.584 23.945 1.00 7.06 97 GLY A N 1
ATOM 766 C CA . GLY A 1 97 ? 8.436 37.828 23.836 1.00 7.31 97 GLY A CA 1
ATOM 767 C C . GLY A 1 97 ? 7.816 38.030 22.468 1.00 6.33 97 GLY A C 1
ATOM 768 O O . GLY A 1 97 ? 7.783 39.154 21.958 1.00 7.25 97 GLY A O 1
ATOM 769 N N . LEU A 1 98 ? 7.345 36.972 21.837 1.00 6.32 98 LEU A N 1
ATOM 770 C CA . LEU A 1 98 ? 6.679 37.008 20.556 1.00 6.72 98 LEU A CA 1
ATOM 771 C C . LEU A 1 98 ? 5.204 36.690 20.686 1.00 5.85 98 LEU A C 1
ATOM 772 O O . LEU A 1 98 ? 4.760 36.156 21.732 1.00 6.53 98 LEU A O 1
ATOM 777 N N . THR A 1 99 ? 4.457 36.991 19.658 1.00 6.24 99 THR A N 1
ATOM 778 C CA . THR A 1 99 ? 2.978 36.948 19.709 1.00 6.41 99 THR A CA 1
ATOM 779 C C . THR A 1 99 ? 2.456 35.779 18.900 1.00 6.13 99 THR A C 1
ATOM 780 O O . THR A 1 99 ? 2.659 35.734 17.665 1.00 6.53 99 THR A O 1
ATOM 784 N N . PRO A 1 100 ? 1.743 34.845 19.532 1.00 6.32 100 PRO A N 1
ATOM 785 C CA . PRO A 1 100 ? 1.142 33.725 18.799 1.00 6.23 100 PRO A CA 1
ATOM 786 C C . PRO A 1 100 ? -0.224 34.145 18.262 1.00 5.96 100 PRO A C 1
ATOM 787 O O . PRO A 1 100 ? -1.208 34.241 19.031 1.00 7.31 100 PRO A O 1
ATOM 791 N N . VAL A 1 101 ? -0.275 34.482 16.994 1.00 6.41 101 VAL A N 1
ATOM 792 C CA . VAL A 1 101 ? -1.481 34.976 16.380 1.00 6.56 101 VAL A CA 1
ATOM 793 C C . VAL A 1 101 ? -2.275 33.809 15.826 1.00 6.84 101 VAL A C 1
ATOM 794 O O . VAL A 1 101 ? -1.729 33.041 15.006 1.00 7.08 101 VAL A O 1
ATOM 798 N N . PRO A 1 102 ? -3.529 33.613 16.195 1.00 7.05 102 PRO A N 1
ATOM 799 C CA . PRO A 1 102 ? -4.278 32.487 15.619 1.00 7.48 102 PRO A CA 1
ATOM 800 C C . PRO A 1 102 ? -4.430 32.619 14.112 1.00 7.12 102 PRO A C 1
ATOM 801 O O . PRO A 1 102 ? -4.753 33.692 13.590 1.00 8.20 102 PRO A O 1
ATOM 805 N N . GLY A 1 103 ? -4.223 31.521 13.387 1.00 7.67 103 GLY A N 1
ATOM 806 C CA . GLY A 1 103 ? -4.553 31.457 11.987 1.00 7.90 103 GLY A CA 1
ATOM 807 C C . GLY A 1 103 ? -6.000 31.805 11.729 1.00 7.89 103 GLY A C 1
ATOM 808 O O . GLY A 1 103 ? -6.869 31.528 12.545 1.00 9.82 103 GLY A O 1
ATOM 809 N N . GLU A 1 104 ? -6.220 32.424 10.576 1.00 8.56 104 GLU A N 1
ATOM 810 C CA . GLU A 1 104 ? -7.586 32.762 10.153 1.00 9.77 104 GLU A CA 1
ATOM 811 C C . GLU A 1 104 ? -8.253 31.602 9.467 1.00 9.77 104 GLU A C 1
ATOM 812 O O . GLU A 1 104 ? -9.504 31.569 9.423 1.00 12.29 104 GLU A O 1
ATOM 818 N N . HIS A 1 105 ? -7.477 30.696 8.870 1.00 8.39 105 HIS A N 1
ATOM 819 C CA . HIS A 1 105 ? -7.970 29.628 8.042 1.00 8.42 105 HIS A CA 1
ATOM 820 C C . HIS A 1 105 ? -7.682 28.239 8.617 1.00 8.47 105 HIS A C 1
ATOM 821 O O . HIS A 1 105 ? -8.309 27.269 8.203 1.00 11.01 105 HIS A O 1
ATOM 828 N N . VAL A 1 106 ? -6.696 28.128 9.502 1.00 7.71 106 VAL A N 1
ATOM 829 C CA . VAL A 1 106 ? -6.239 26.809 10.020 1.00 7.96 106 VAL A CA 1
ATOM 830 C C . VAL A 1 106 ? -6.036 26.942 11.533 1.00 7.59 106 VAL A C 1
ATOM 831 O O . VAL A 1 106 ? -5.795 28.036 12.038 1.00 7.59 106 VAL A O 1
ATOM 835 N N . ASP A 1 107 ? -6.101 25.767 12.145 1.00 7.93 107 ASP A N 1
ATOM 836 C CA . ASP A 1 107 ? -6.008 25.629 13.612 1.00 8.66 107 ASP A CA 1
ATOM 837 C C . ASP A 1 107 ? -4.568 25.594 14.111 1.00 7.31 107 ASP A C 1
ATOM 838 O O . ASP A 1 107 ? -4.061 24.547 14.577 1.00 7.75 107 ASP A O 1
ATOM 843 N N . ALA A 1 108 ? -3.865 26.725 14.002 1.00 6.67 108 ALA A N 1
ATOM 844 C CA . ALA A 1 108 ? -2.450 26.877 14.365 1.00 6.08 108 ALA A CA 1
ATOM 845 C C . ALA A 1 108 ? -2.132 28.347 14.501 1.00 6.04 108 ALA A C 1
ATOM 846 O O . ALA A 1 108 ? -2.707 29.170 13.774 1.00 6.99 108 ALA A O 1
ATOM 848 N N . PRO A 1 109 ? -1.184 28.697 15.358 1.00 5.82 109 PRO A N 1
ATOM 849 C CA . PRO A 1 109 ? -0.731 30.078 15.480 1.00 6.31 109 PRO A CA 1
ATOM 850 C C . PRO A 1 109 ? 0.429 30.380 14.515 1.00 5.91 109 PRO A C 1
ATOM 851 O O . PRO A 1 109 ? 1.189 29.445 14.207 1.00 5.89 109 PRO A O 1
ATOM 855 N N . TYR A 1 110 ? 0.584 31.641 14.149 1.00 6.13 110 TYR A N 1
ATOM 856 C CA . TYR A 1 110 ? 1.802 32.102 13.476 1.00 6.27 110 TYR A CA 1
ATOM 857 C C . TYR A 1 110 ? 2.444 33.192 14.330 1.00 6.02 110 TYR A C 1
ATOM 858 O O . TYR A 1 110 ? 1.883 33.658 15.321 1.00 6.73 110 TYR A O 1
ATOM 867 N N . VAL A 1 111 ? 3.651 33.610 13.934 1.00 5.97 111 VAL A N 1
ATOM 868 C CA . VAL A 1 111 ? 4.408 34.585 14.703 1.00 6.19 111 VAL A CA 1
ATOM 869 C C . VAL A 1 111 ? 4.059 35.994 14.224 1.00 5.62 111 VAL A C 1
ATOM 870 O O . VAL A 1 111 ? 4.425 36.365 13.092 1.00 6.71 111 VAL A O 1
ATOM 874 N N . GLY A 1 112 ? 3.396 36.764 15.021 1.00 6.43 112 GLY A N 1
ATOM 875 C CA . GLY A 1 112 ? 2.887 38.057 14.552 1.00 6.92 112 GLY A CA 1
ATOM 876 C C . GLY A 1 112 ? 3.965 39.028 14.153 1.00 6.42 112 GLY A C 1
ATOM 877 O O . GLY A 1 112 ? 3.769 39.845 13.256 1.00 7.57 112 GLY A O 1
ATOM 878 N N . GLU A 1 113 ? 5.115 38.977 14.810 1.00 6.53 113 GLU A N 1
ATOM 879 C CA . GLU A 1 113 ? 6.172 39.922 14.563 1.00 7.12 113 GLU A CA 1
ATOM 880 C C . GLU A 1 113 ? 6.882 39.689 13.246 1.00 7.21 113 GLU A C 1
ATOM 881 O O . GLU A 1 113 ? 7.614 40.578 12.794 1.00 8.81 113 GLU A O 1
ATOM 887 N N . PHE A 1 114 ? 6.763 38.480 12.680 1.00 6.87 114 PHE A N 1
ATOM 888 C CA . PHE A 1 114 ? 7.504 38.163 11.460 1.00 7.07 114 PHE A CA 1
ATOM 889 C C . PHE A 1 114 ? 6.802 38.764 10.246 1.00 7.42 114 PHE A C 1
ATOM 890 O O . PHE A 1 114 ? 5.608 38.985 10.257 1.00 8.65 114 PHE A O 1
ATOM 898 N N . PRO A 1 115 ? 7.562 39.014 9.189 1.00 6.99 115 PRO A N 1
ATOM 899 C CA . PRO A 1 115 ? 7.005 39.730 8.054 1.00 7.74 115 PRO A CA 1
ATOM 900 C C . PRO A 1 115 ? 6.067 38.916 7.193 1.00 7.59 115 PRO A C 1
ATOM 901 O O . PRO A 1 115 ? 5.263 39.459 6.395 1.00 8.91 115 PRO A O 1
ATOM 905 N N . MET A 1 116 ? 6.167 37.615 7.263 1.00 7.57 116 MET A N 1
ATOM 906 C CA . MET A 1 116 ? 5.441 36.717 6.362 1.00 7.17 116 MET A CA 1
ATOM 907 C C . MET A 1 116 ? 5.039 35.449 7.132 1.00 7.17 116 MET A C 1
ATOM 908 O O . MET A 1 116 ? 5.837 34.869 7.856 1.00 7.41 116 MET A O 1
ATOM 913 N N . ALA A 1 117 ? 3.805 35.012 6.911 1.00 6.56 117 ALA A N 1
ATOM 914 C CA . ALA A 1 117 ? 3.275 33.826 7.554 1.00 7.46 117 ALA A CA 1
ATOM 915 C C . ALA A 1 117 ? 2.394 33.073 6.522 1.00 7.13 117 ALA A C 1
ATOM 916 O O . ALA A 1 117 ? 1.712 33.676 5.717 1.00 10.28 117 ALA A O 1
ATOM 918 N N . ILE A 1 118 ? 2.466 31.765 6.597 1.00 6.03 118 ILE A N 1
ATOM 919 C CA . ILE A 1 118 ? 1.749 30.866 5.708 1.00 6.13 118 ILE A CA 1
ATOM 920 C C . ILE A 1 118 ? 0.896 29.941 6.565 1.00 5.81 118 ILE A C 1
ATOM 921 O O . ILE A 1 118 ? 1.408 29.378 7.552 1.00 5.85 118 ILE A O 1
ATOM 926 N N . GLU A 1 119 ? -0.374 29.797 6.236 1.00 6.17 119 GLU A N 1
ATOM 927 C CA . GLU A 1 119 ? -1.289 28.915 6.927 1.00 6.08 119 GLU A CA 1
ATOM 928 C C . GLU A 1 119 ? -1.473 27.632 6.141 1.00 6.09 119 GLU A C 1
ATOM 929 O O . GLU A 1 119 ? -1.822 27.706 4.946 1.00 6.80 119 GLU A O 1
ATOM 935 N N . LEU A 1 120 ? -1.243 26.496 6.779 1.00 5.93 120 LEU A N 1
ATOM 936 C CA . LEU A 1 120 ? -1.290 25.207 6.085 1.00 5.97 120 LEU A CA 1
ATOM 937 C C . LEU A 1 120 ? -2.215 24.204 6.778 1.00 6.07 120 LEU A C 1
ATOM 938 O O . LEU A 1 120 ? -2.293 24.073 7.991 1.00 6.51 120 LEU A O 1
ATOM 943 N N . LYS A 1 121 ? -2.916 23.450 5.908 1.00 6.56 121 LYS A N 1
ATOM 944 C CA . LYS A 1 121 ? -3.736 22.305 6.285 1.00 6.80 121 LYS A CA 1
ATOM 945 C C . LYS A 1 121 ? -2.982 21.046 5.975 1.00 6.44 121 LYS A C 1
ATOM 946 O O . LYS A 1 121 ? -2.514 20.857 4.831 1.00 7.53 121 LYS A O 1
ATOM 952 N N . LEU A 1 122 ? -2.834 20.103 6.905 1.00 6.95 122 LEU A N 1
ATOM 953 C CA . LEU A 1 122 ? -2.146 18.861 6.625 1.00 7.29 122 LEU A CA 1
ATOM 954 C C . LEU A 1 122 ? -2.942 18.036 5.602 1.00 7.46 122 LEU A C 1
ATOM 955 O O . LEU A 1 122 ? -4.125 17.743 5.845 1.00 9.21 122 LEU A O 1
ATOM 960 N N . ILE A 1 123 ? -2.303 17.636 4.518 1.00 7.87 123 ILE A N 1
ATOM 961 C CA . ILE A 1 123 ? -2.947 16.832 3.478 1.00 8.45 123 ILE A CA 1
ATOM 962 C C . ILE A 1 123 ? -2.252 15.479 3.283 1.00 9.58 123 ILE A C 1
ATOM 963 O O . ILE A 1 123 ? -2.931 14.553 2.799 1.00 11.27 123 ILE A O 1
ATOM 968 N N . HIS A 1 124 ? -0.994 15.303 3.636 1.00 9.56 124 HIS A N 1
ATOM 969 C CA . HIS A 1 124 ? -0.377 13.993 3.531 1.00 10.48 124 HIS A CA 1
ATOM 970 C C . HIS A 1 124 ? 0.623 13.837 4.644 1.00 9.92 124 HIS A C 1
ATOM 971 O O . HIS A 1 124 ? 1.269 14.828 5.046 1.00 9.88 124 HIS A O 1
ATOM 978 N N . GLN A 1 125 ? 0.809 12.656 5.184 1.00 11.99 125 GLN A N 1
ATOM 979 C CA . GLN A 1 125 ? 1.870 12.314 6.130 1.00 11.93 125 GLN A CA 1
ATOM 980 C C . GLN A 1 125 ? 2.588 11.160 5.493 1.00 13.05 125 GLN A C 1
ATOM 981 O O . GLN A 1 125 ? 2.050 10.024 5.411 1.00 16.16 125 GLN A O 1
ATOM 987 N N . ILE A 1 126 ? 3.773 11.384 4.988 1.00 11.87 126 ILE A N 1
ATOM 988 C CA . ILE A 1 126 ? 4.522 10.408 4.182 1.00 13.47 126 ILE A CA 1
ATOM 989 C C . ILE A 1 126 ? 5.581 9.759 5.020 1.00 15.92 126 ILE A C 1
ATOM 990 O O . ILE A 1 126 ? 6.400 10.426 5.665 1.00 16.26 126 ILE A O 1
ATOM 995 N N . GLU A 1 127 ? 5.570 8.428 5.006 1.00 16.81 127 GLU A N 1
ATOM 996 C CA . GLU A 1 127 ? 6.521 7.692 5.798 1.00 20.78 127 GLU A CA 1
ATOM 997 C C . GLU A 1 127 ? 6.854 6.354 5.077 1.00 26.34 127 GLU A C 1
ATOM 998 O O . GLU A 1 127 ? 8.000 6.361 4.518 1.00 30.21 127 GLU A O 1
ATOM 1004 N N . HIS A 1 131 ? 12.255 7.834 5.561 1.00 23.84 131 HIS A N 1
ATOM 1005 C CA . HIS A 1 131 ? 11.888 9.210 5.133 1.00 17.51 131 HIS A CA 1
ATOM 1006 C C . HIS A 1 131 ? 10.531 9.570 5.720 1.00 17.03 131 HIS A C 1
ATOM 1007 O O . HIS A 1 131 ? 9.614 8.784 5.532 1.00 20.93 131 HIS A O 1
ATOM 1014 N N . THR A 1 132 ? 10.421 10.727 6.384 1.00 16.85 132 THR A N 1
ATOM 1015 C CA . THR A 1 132 ? 9.199 11.232 7.023 1.00 19.92 132 THR A CA 1
ATOM 1016 C C . THR A 1 132 ? 8.901 12.681 6.660 1.00 17.96 132 THR A C 1
ATOM 1017 O O . THR A 1 132 ? 9.770 13.542 6.842 1.00 19.09 132 THR A O 1
ATOM 1021 N N . GLN A 1 133 ? 7.729 12.985 6.163 1.00 10.86 133 GLN A N 1
ATOM 1022 C CA . GLN A 1 133 ? 7.431 14.341 5.758 1.00 8.72 133 GLN A CA 1
ATOM 1023 C C . GLN A 1 133 ? 5.960 14.608 5.956 1.00 8.10 133 GLN A C 1
ATOM 1024 O O . GLN A 1 133 ? 5.101 13.797 5.638 1.0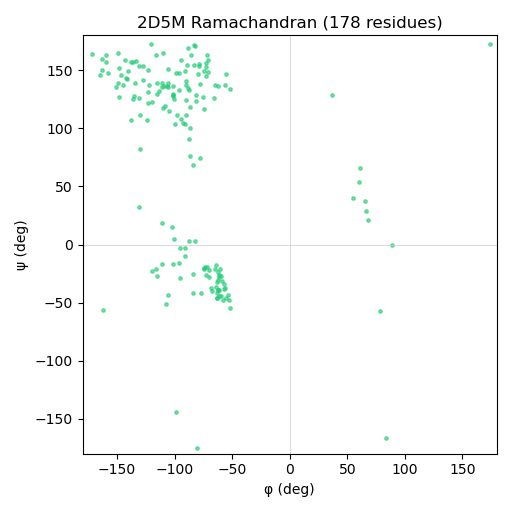0 12.19 133 GLN A O 1
ATOM 1030 N N . PHE A 1 134 ? 5.687 15.800 6.443 1.00 7.46 134 PHE A N 1
ATOM 1031 C CA . PHE A 1 134 ? 4.328 16.333 6.450 1.00 6.83 134 PHE A CA 1
ATOM 1032 C C . PHE A 1 134 ? 4.134 17.233 5.228 1.00 7.12 134 PHE A C 1
ATOM 1033 O O . PHE A 1 134 ? 5.007 18.063 4.959 1.00 8.88 134 PHE A O 1
ATOM 1041 N N . ILE A 1 135 ? 3.047 17.056 4.526 1.00 6.27 135 ILE A N 1
ATOM 1042 C CA . ILE A 1 135 ? 2.717 17.884 3.362 1.00 6.95 135 ILE A CA 1
ATOM 1043 C C . ILE A 1 135 ? 1.549 18.738 3.761 1.00 6.43 135 ILE A C 1
ATOM 1044 O O . ILE A 1 135 ? 0.447 18.235 4.108 1.00 7.93 135 ILE A O 1
ATOM 1049 N N . GLY A 1 136 ? 1.753 20.054 3.761 1.00 6.15 136 GLY A N 1
ATOM 1050 C CA . GLY A 1 136 ? 0.697 21.002 4.039 1.00 6.17 136 GLY A CA 1
ATOM 1051 C C . GLY A 1 136 ? 0.238 21.707 2.788 1.00 5.92 136 GLY A C 1
ATOM 1052 O O . GLY A 1 136 ? 1.044 22.140 1.979 1.00 6.63 136 GLY A O 1
ATOM 1053 N N . GLU A 1 137 ? -1.076 21.809 2.652 1.00 6.51 137 GLU A N 1
ATOM 1054 C CA . GLU A 1 137 ? -1.684 22.633 1.612 1.00 6.51 137 GLU A CA 1
ATOM 1055 C C . GLU A 1 137 ? -1.680 24.072 2.112 1.00 6.01 137 GLU A C 1
ATOM 1056 O O . GLU A 1 137 ? -2.163 24.368 3.197 1.00 6.74 1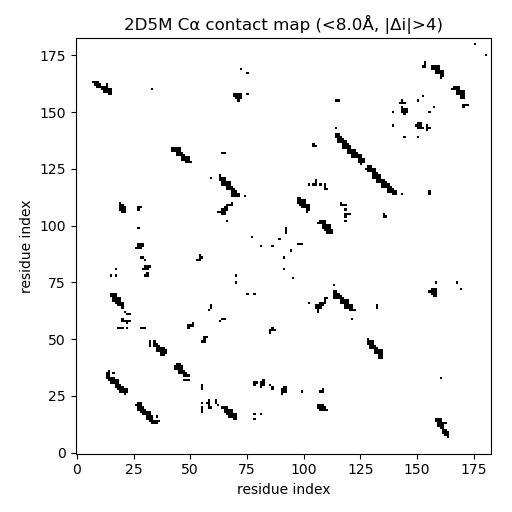37 GLU A O 1
ATOM 1062 N N . ILE A 1 138 ? -1.168 24.981 1.309 1.00 6.33 138 ILE A N 1
ATOM 1063 C CA . ILE A 1 138 ? -1.166 26.397 1.604 1.00 6.65 138 ILE A CA 1
ATOM 1064 C C . ILE A 1 138 ? -2.566 26.960 1.415 1.00 6.47 138 ILE A C 1
ATOM 1065 O O . ILE A 1 138 ? -3.11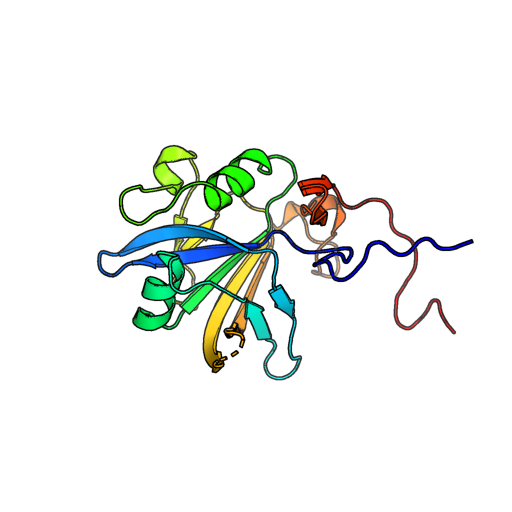8 26.947 0.319 1.00 7.25 138 ILE A O 1
ATOM 1070 N N . MET A 1 139 ? -3.134 27.442 2.523 1.00 6.73 139 MET A N 1
ATOM 1071 C CA . MET A 1 139 ? -4.461 28.023 2.547 1.00 7.25 139 MET A CA 1
ATOM 1072 C C . MET A 1 139 ? -4.416 29.524 2.418 1.00 8.13 139 MET A C 1
ATOM 1073 O O . MET A 1 139 ? -5.396 30.145 1.932 1.00 9.17 139 MET A O 1
ATOM 1078 N N . ASP A 1 140 ? -3.335 30.166 2.880 1.00 7.57 140 ASP A N 1
ATOM 1079 C CA . ASP A 1 140 ? -3.171 31.610 2.803 1.00 7.89 140 ASP A CA 1
ATOM 1080 C C . ASP A 1 140 ? -1.735 31.936 3.049 1.00 6.84 140 ASP A C 1
ATOM 1081 O O . ASP A 1 140 ? -1.042 31.284 3.821 1.00 8.11 140 ASP A O 1
ATOM 1086 N N . VAL A 1 141 ? -1.263 32.969 2.387 1.00 8.13 141 VAL A N 1
ATOM 1087 C CA . VAL A 1 141 ? 0.033 33.596 2.638 1.00 7.65 141 VAL A CA 1
ATOM 1088 C C . VAL A 1 141 ? -0.233 35.060 3.024 1.00 7.94 141 VAL A C 1
ATOM 1089 O O . VAL A 1 141 ? -0.891 35.790 2.281 1.00 10.15 141 VAL A O 1
ATOM 1093 N N . LYS A 1 142 ? 0.235 35.458 4.187 1.00 7.96 142 LYS A N 1
ATOM 1094 C CA . LYS A 1 142 ? 0.043 36.773 4.751 1.00 9.43 142 LYS A CA 1
ATOM 1095 C C . LYS A 1 142 ? 1.371 37.498 4.826 1.00 8.24 142 LYS A C 1
ATOM 1096 O O . LYS A 1 142 ? 2.351 36.940 5.319 1.00 9.39 142 LYS A O 1
ATOM 1102 N N . VAL A 1 143 ? 1.383 38.727 4.368 1.00 8.09 143 VAL A N 1
ATOM 1103 C CA . VAL A 1 143 ? 2.642 39.523 4.339 1.00 8.47 143 VAL A CA 1
ATOM 1104 C C . VAL A 1 143 ? 2.350 40.890 4.870 1.00 8.17 143 VAL A C 1
ATOM 1105 O O . VAL A 1 143 ? 1.354 41.519 4.541 1.00 9.32 143 VAL A O 1
ATOM 1109 N N . ASP A 1 144 ? 3.241 41.424 5.668 1.00 9.39 144 ASP A N 1
ATOM 1110 C CA . ASP A 1 144 ? 3.164 42.813 6.141 1.00 10.22 144 ASP A CA 1
ATOM 1111 C C . ASP A 1 144 ? 2.980 43.757 4.944 1.00 9.65 144 ASP A C 1
ATOM 1112 O O . ASP A 1 144 ? 3.700 43.674 3.928 1.00 9.86 144 ASP A O 1
ATOM 1117 N N . GLU A 1 145 ? 2.047 44.685 5.086 1.00 10.78 145 GLU A N 1
ATOM 1118 C CA . GLU A 1 145 ? 1.811 45.627 3.993 1.00 12.49 145 GLU A CA 1
ATOM 1119 C C . GLU A 1 145 ? 3.078 46.399 3.608 1.00 12.40 145 GLU A C 1
ATOM 1120 O O . GLU A 1 145 ? 3.250 46.733 2.445 1.00 13.97 145 GLU A O 1
ATOM 1126 N N . SER A 1 146 ? 3.934 46.701 4.575 1.00 11.77 146 SER A N 1
ATOM 1127 C CA . SER A 1 146 ? 5.135 47.469 4.347 1.00 13.52 146 SER A CA 1
ATOM 1128 C C . SER A 1 146 ? 6.109 46.739 3.433 1.00 11.81 146 SER A C 1
ATOM 1129 O O . SER A 1 146 ? 6.987 47.388 2.915 1.00 15.86 146 SER A O 1
ATOM 1132 N N . CYS A 1 147 ? 5.893 45.423 3.289 1.00 10.80 147 CYS A N 1
ATOM 1133 C CA . CYS A 1 147 ? 6.777 44.557 2.521 1.00 10.31 147 CYS A CA 1
ATOM 1134 C C . CYS A 1 147 ? 6.265 44.238 1.117 1.00 11.88 147 CYS A C 1
ATOM 1135 O O . CYS A 1 147 ? 6.932 43.492 0.410 1.00 17.71 147 CYS A O 1
ATOM 1138 N N . LEU A 1 148 ? 5.156 44.830 0.685 1.00 10.70 148 LEU A N 1
ATOM 1139 C CA . LEU A 1 148 ? 4.602 44.558 -0.597 1.00 10.71 148 LEU A CA 1
ATOM 1140 C C . LEU A 1 148 ? 4.986 45.633 -1.607 1.00 11.51 148 LEU A C 1
ATOM 1141 O O . LEU A 1 148 ? 5.117 46.812 -1.301 1.00 13.09 148 LEU A O 1
ATOM 1146 N N . ARG A 1 149 ? 5.128 45.152 -2.845 1.00 12.07 149 ARG A N 1
ATOM 1147 C CA . ARG A 1 149 ? 5.311 46.064 -3.993 1.00 14.06 149 ARG A CA 1
ATOM 1148 C C . ARG A 1 149 ? 3.961 46.593 -4.454 1.00 13.13 149 ARG A C 1
ATOM 1149 O O . ARG A 1 149 ? 2.888 46.108 -4.064 1.00 14.05 149 ARG A O 1
ATOM 1157 N N . ASP A 1 150 ? 4.005 47.563 -5.347 1.00 12.67 150 ASP A N 1
ATOM 1158 C CA . ASP A 1 150 ? 2.729 48.090 -5.841 1.00 12.94 150 ASP A CA 1
ATOM 1159 C C . ASP A 1 150 ? 1.878 47.032 -6.522 1.00 13.27 150 ASP A C 1
ATOM 1160 O O . ASP A 1 150 ? 0.646 47.150 -6.512 1.00 16.26 150 ASP A O 1
ATOM 1165 N N . ASP A 1 151 ? 2.449 45.980 -7.101 1.00 12.92 151 ASP A N 1
ATOM 1166 C CA . ASP A 1 151 ? 1.598 44.974 -7.727 1.00 12.98 151 ASP A CA 1
ATOM 1167 C C . ASP A 1 151 ? 1.020 43.959 -6.743 1.00 12.73 151 ASP A C 1
ATOM 1168 O O . ASP A 1 151 ? 0.271 43.009 -7.111 1.00 15.56 151 ASP A O 1
ATOM 1173 N N . GLY A 1 152 ? 1.300 44.136 -5.454 1.00 12.13 152 GLY A N 1
ATOM 1174 C CA . GLY A 1 152 ? 0.749 43.284 -4.420 1.00 11.86 152 GLY A CA 1
ATOM 1175 C C . GLY A 1 152 ? 1.525 42.048 -4.062 1.00 11.78 152 GLY A C 1
ATOM 1176 O O . GLY A 1 152 ? 1.157 41.290 -3.166 1.00 12.48 152 GLY A O 1
ATOM 1177 N N . LEU A 1 153 ? 2.649 41.840 -4.729 1.00 11.07 153 LEU A N 1
ATOM 1178 C CA . LEU A 1 153 ? 3.535 40.760 -4.366 1.00 10.43 153 LEU A CA 1
ATOM 1179 C C . LEU A 1 153 ? 4.624 41.231 -3.416 1.00 10.52 153 LEU A C 1
ATOM 1180 O O . LEU A 1 153 ? 4.948 42.393 -3.366 1.00 12.64 153 LEU A O 1
ATOM 1185 N N . PRO A 1 154 ? 5.245 40.334 -2.662 1.00 10.75 154 PRO A N 1
ATOM 1186 C CA . PRO A 1 154 ? 6.266 40.793 -1.738 1.00 11.52 154 PRO A CA 1
ATOM 1187 C C . PRO A 1 154 ? 7.562 41.228 -2.393 1.00 11.11 154 PRO A C 1
ATOM 1188 O O . PRO A 1 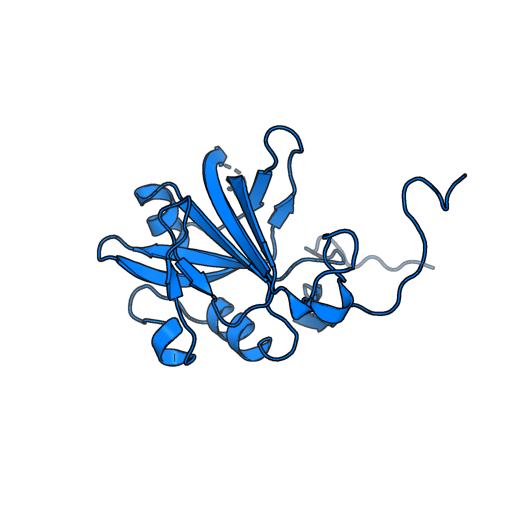154 ? 7.940 40.731 -3.444 1.00 11.82 154 PRO A O 1
ATOM 1192 N N . ASP A 1 155 ? 8.260 42.135 -1.726 1.00 11.98 155 ASP A N 1
ATOM 1193 C CA . ASP A 1 155 ? 9.631 42.531 -1.968 1.00 13.01 155 ASP A CA 1
ATOM 1194 C C . ASP A 1 155 ? 10.511 41.698 -1.035 1.00 11.36 155 ASP A C 1
ATOM 1195 O O . ASP A 1 155 ? 10.501 41.942 0.171 1.00 10.75 155 ASP A O 1
ATOM 1200 N N . ILE A 1 156 ? 11.242 40.732 -1.606 1.00 10.54 156 ILE A N 1
ATOM 1201 C CA . ILE A 1 156 ? 12.020 39.856 -0.766 1.00 8.92 156 ILE A CA 1
ATOM 1202 C C . ILE A 1 156 ? 13.046 40.581 0.091 1.00 8.84 156 ILE A C 1
ATOM 1203 O O . ILE A 1 156 ? 13.358 40.146 1.199 1.00 9.33 156 ILE A O 1
ATOM 1208 N N . ASN A 1 157 ? 13.603 41.687 -0.374 1.00 10.10 157 ASN A N 1
ATOM 1209 C CA . ASN A 1 157 ? 14.549 42.413 0.478 1.00 9.50 157 ASN A CA 1
ATOM 1210 C C . ASN A 1 157 ? 13.868 43.142 1.640 1.00 9.95 157 ASN A C 1
ATOM 1211 O O . ASN A 1 157 ? 14.528 43.373 2.667 1.00 11.25 157 ASN A O 1
ATOM 1216 N N . LYS A 1 158 ? 12.593 43.508 1.507 1.00 10.19 158 LYS A N 1
ATOM 1217 C CA . LYS A 1 158 ? 11.854 44.063 2.628 1.00 10.80 158 LYS A CA 1
ATOM 1218 C C . LYS A 1 158 ? 11.429 42.980 3.595 1.00 9.74 158 LYS A C 1
ATOM 1219 O O . LYS A 1 158 ? 11.538 43.148 4.836 1.00 11.11 158 LYS A O 1
ATOM 1225 N N . VAL A 1 159 ? 10.959 41.836 3.077 1.00 9.33 159 VAL A N 1
ATOM 1226 C CA . VAL A 1 159 ? 10.722 40.678 3.941 1.00 9.12 159 VAL A CA 1
ATOM 1227 C C . VAL A 1 159 ? 11.992 40.321 4.720 1.00 8.38 159 VAL A C 1
ATOM 1228 O O . VAL A 1 159 ? 11.980 40.053 5.937 1.00 10.58 159 VAL A O 1
ATOM 1232 N N . ASP A 1 160 ? 13.097 40.296 3.990 1.00 8.25 160 ASP A N 1
ATOM 1233 C CA . ASP A 1 160 ? 14.411 40.080 4.541 1.00 8.17 160 ASP A CA 1
ATOM 1234 C C . ASP A 1 160 ? 14.539 38.729 5.250 1.00 7.69 160 ASP A C 1
ATOM 1235 O O . ASP A 1 160 ? 14.999 38.639 6.396 1.00 8.25 160 ASP A O 1
ATOM 1240 N N . PRO A 1 161 ? 14.202 37.656 4.555 1.00 8.30 161 PRO A N 1
ATOM 1241 C CA . PRO A 1 161 ? 14.192 36.322 5.176 1.00 8.48 161 PRO A CA 1
ATOM 1242 C C . PRO A 1 161 ? 15.592 35.767 5.441 1.00 8.46 161 PRO A C 1
ATOM 1243 O O . PRO A 1 161 ? 16.579 36.147 4.816 1.00 10.73 161 PRO A O 1
ATOM 1247 N N . VAL A 1 162 ? 15.667 34.855 6.392 1.00 9.72 162 VAL A N 1
ATOM 1248 C CA . VAL A 1 162 ? 16.925 34.218 6.743 1.00 9.61 162 VAL A CA 1
ATOM 1249 C C . VAL A 1 162 ? 17.131 32.964 5.914 1.00 8.91 162 VAL A C 1
ATOM 1250 O O . VAL A 1 162 ? 16.217 32.161 5.699 1.00 11.04 162 VAL A O 1
ATOM 1254 N N . ILE A 1 163 ? 18.359 32.750 5.505 1.00 7.79 163 ILE A N 1
ATOM 1255 C CA . ILE A 1 163 ? 18.849 31.591 4.836 1.00 8.40 163 ILE A CA 1
ATOM 1256 C C . ILE A 1 163 ? 19.704 30.751 5.781 1.00 7.10 163 ILE A C 1
ATOM 1257 O O . ILE A 1 163 ? 20.554 31.312 6.470 1.00 7.66 163 ILE A O 1
ATOM 1262 N N . PHE A 1 164 ? 19.549 29.427 5.804 1.00 6.15 164 PHE A N 1
ATOM 1263 C CA . PHE A 1 164 ? 20.381 28.544 6.572 1.00 6.04 164 PHE A CA 1
ATOM 1264 C C . PHE A 1 164 ? 21.427 27.860 5.692 1.00 6.12 164 PHE A C 1
ATOM 1265 O O . PHE A 1 164 ? 21.102 27.357 4.616 1.00 6.78 164 PHE A O 1
ATOM 1273 N N . ALA A 1 165 ? 22.681 27.924 6.142 1.00 6.50 165 ALA A N 1
ATOM 1274 C CA . ALA A 1 165 ? 23.804 27.208 5.534 1.00 6.73 165 ALA A CA 1
ATOM 1275 C C . ALA A 1 165 ? 24.063 25.960 6.377 1.00 6.40 165 ALA A C 1
ATOM 1276 O O . ALA A 1 165 ? 24.630 26.089 7.488 1.00 7.13 165 ALA A O 1
ATOM 1278 N N . PRO A 1 166 ? 23.664 24.774 5.915 1.00 6.82 166 PRO A N 1
ATOM 1279 C CA . PRO A 1 166 ? 23.849 23.587 6.728 1.00 7.43 166 PRO A CA 1
ATOM 1280 C C . PRO A 1 166 ? 25.308 23.161 6.839 1.00 7.61 166 PRO A C 1
ATOM 1281 O O . PRO A 1 166 ? 26.143 23.536 6.004 1.00 7.93 166 PRO A O 1
ATOM 1285 N N . VAL A 1 167 ? 25.603 22.396 7.874 1.00 8.39 167 VAL A N 1
ATOM 1286 C CA . VAL A 1 167 ? 26.914 21.770 8.164 1.00 10.35 167 VAL A CA 1
ATOM 1287 C C . VAL A 1 167 ? 27.863 22.815 8.755 1.00 8.85 167 VAL A C 1
ATOM 1288 O O . VAL A 1 167 ? 28.352 22.640 9.854 1.00 10.45 167 VAL A O 1
ATOM 1292 N N . SER A 1 168 ? 28.082 23.901 8.008 1.00 8.39 168 SER A N 1
ATOM 1293 C CA . SER A 1 168 ? 28.780 25.016 8.616 1.00 8.48 168 SER A CA 1
ATOM 1294 C C . SER A 1 168 ? 27.896 25.706 9.675 1.00 7.56 168 SER A C 1
ATOM 1295 O O . SER A 1 168 ? 28.414 26.367 10.556 1.00 8.39 168 SER A O 1
ATOM 1298 N N . ARG A 1 169 ? 26.599 25.544 9.598 1.00 7.01 169 ARG A N 1
ATOM 1299 C CA . ARG A 1 169 ? 25.670 25.961 10.637 1.00 7.51 169 ARG A CA 1
ATOM 1300 C C . ARG A 1 169 ? 25.736 27.469 10.868 1.00 6.79 169 ARG A C 1
ATOM 1301 O O . ARG A 1 169 ? 26.049 27.964 11.920 1.00 7.66 169 ARG A O 1
ATOM 1309 N N . GLU A 1 170 ? 25.321 28.210 9.826 1.00 6.77 170 GLU A N 1
ATOM 1310 C CA . GLU A 1 170 ? 25.316 29.649 9.784 1.00 7.03 170 GLU A CA 1
ATOM 1311 C C . GLU A 1 170 ? 24.047 30.157 9.148 1.00 6.23 170 GLU A C 1
ATOM 1312 O O . GLU A 1 170 ? 23.391 29.488 8.377 1.00 7.27 170 GLU A O 1
ATOM 1318 N N . TYR A 1 171 ? 23.725 31.397 9.468 1.00 6.20 171 TYR A N 1
ATOM 1319 C CA . TYR A 1 171 ? 22.590 32.111 8.901 1.00 6.14 171 TYR A CA 1
ATOM 1320 C C . TYR A 1 171 ? 23.066 33.302 8.079 1.00 6.18 171 TYR A C 1
ATOM 1321 O O . TYR A 1 171 ? 23.958 34.024 8.535 1.00 7.13 171 TYR A O 1
ATOM 1330 N N . TYR A 1 172 ? 22.425 33.511 6.950 1.00 6.74 172 TYR A N 1
ATOM 1331 C CA . TYR A 1 172 ? 22.725 34.564 5.980 1.00 6.87 172 TYR A CA 1
ATOM 1332 C C . TYR A 1 172 ? 21.472 35.305 5.581 1.00 7.36 172 TYR A C 1
ATOM 1333 O O . TYR A 1 172 ? 20.370 34.771 5.621 1.00 7.53 172 TYR A O 1
ATOM 1342 N N . ALA A 1 173 ? 21.608 36.573 5.161 1.00 7.60 173 ALA A N 1
ATOM 1343 C CA . ALA A 1 173 ? 20.580 37.362 4.546 1.00 8.63 173 ALA A CA 1
ATOM 1344 C C . ALA A 1 173 ? 20.524 37.119 3.036 1.00 7.55 173 ALA A C 1
ATOM 1345 O O . ALA A 1 173 ? 21.484 36.602 2.448 1.00 8.61 173 ALA A O 1
ATOM 1347 N N . VAL A 1 174 ? 19.430 37.506 2.456 1.00 8.30 174 VAL A N 1
ATOM 1348 C CA . VAL A 1 174 ? 19.279 37.632 1.005 1.00 8.45 174 VAL A CA 1
ATOM 1349 C C . VAL A 1 174 ? 19.948 38.917 0.569 1.00 8.53 174 VAL A C 1
ATOM 1350 O O . VAL A 1 174 ? 19.837 39.952 1.200 1.00 10.58 174 VAL A O 1
ATOM 1354 N N . GLY A 1 175 ? 20.668 38.817 -0.558 1.00 8.51 175 GLY A N 1
ATOM 1355 C CA . GLY A 1 175 ? 21.334 39.927 -1.189 1.00 9.50 175 GLY A CA 1
ATOM 1356 C C . GLY A 1 175 ? 20.598 40.544 -2.332 1.00 9.31 175 GLY A C 1
ATOM 1357 O O . GLY A 1 175 ? 19.366 40.675 -2.316 1.00 10.80 175 GLY A O 1
ATOM 1358 N N . GLU A 1 176 ? 21.343 40.966 -3.325 1.00 10.00 176 GLU A N 1
ATOM 1359 C CA . GLU A 1 176 ? 20.772 41.799 -4.376 1.00 12.41 176 GLU A CA 1
ATOM 1360 C C . GLU A 1 176 ? 20.061 41.002 -5.468 1.00 9.37 176 GLU A C 1
ATOM 1361 O O . GLU A 1 176 ? 20.350 39.844 -5.745 1.00 9.58 176 GLU A O 1
ATOM 1367 N N . PHE A 1 177 ? 19.110 41.712 -6.086 1.00 9.75 177 PHE A N 1
ATOM 1368 C CA . PHE A 1 177 ? 18.474 41.228 -7.286 1.00 8.64 177 PHE A CA 1
ATOM 1369 C C . PHE A 1 177 ? 19.515 40.931 -8.376 1.00 8.68 177 PHE A C 1
ATOM 1370 O O . PHE A 1 177 ? 20.416 41.728 -8.624 1.00 10.18 177 PHE A O 1
ATOM 1378 N N . LEU A 1 178 ? 19.340 39.815 -9.052 1.00 8.09 178 LEU A N 1
ATOM 1379 C CA . LEU A 1 178 ? 20.137 39.392 -10.159 1.00 7.95 178 LEU A CA 1
ATOM 1380 C C . LEU A 1 178 ? 19.454 39.492 -11.508 1.00 8.09 178 LEU A C 1
ATOM 1381 O O . LEU A 1 178 ? 20.054 39.986 -12.476 1.00 10.06 178 LEU A O 1
ATOM 1386 N N . ALA A 1 179 ? 18.263 38.945 -11.641 1.00 7.97 179 ALA A N 1
ATOM 1387 C CA . ALA A 1 179 ? 17.646 38.777 -12.956 1.00 7.91 179 ALA A CA 1
ATOM 1388 C C . ALA A 1 179 ? 16.212 38.319 -12.813 1.00 7.38 179 ALA A C 1
ATOM 1389 O O . ALA A 1 179 ? 15.811 37.882 -11.755 1.00 7.61 179 ALA A O 1
ATOM 1391 N N . LYS A 1 180 ? 15.448 38.441 -13.897 1.00 8.04 180 LYS A N 1
ATOM 1392 C CA . LYS A 1 180 ? 14.086 37.962 -13.997 1.00 8.26 180 LYS A CA 1
ATOM 1393 C C . LYS A 1 180 ? 14.039 36.502 -14.462 1.00 7.24 180 LYS A C 1
ATOM 1394 O O . LYS A 1 180 ? 14.728 36.102 -15.412 1.00 7.89 180 LYS A O 1
ATOM 1400 N N . ALA A 1 181 ? 13.237 35.682 -13.776 1.00 6.56 181 ALA A N 1
ATOM 1401 C CA . ALA A 1 181 ? 13.043 34.297 -14.138 1.00 6.48 181 ALA A CA 1
ATOM 1402 C C . ALA A 1 181 ? 12.077 34.173 -15.309 1.00 6.32 181 ALA A C 1
ATOM 1403 O O . ALA A 1 181 ? 11.227 35.022 -15.526 1.00 7.39 181 ALA A O 1
ATOM 1405 N N . PHE A 1 182 ? 12.237 33.079 -16.048 1.00 6.67 182 PHE A N 1
ATOM 1406 C CA . PHE A 1 182 ? 11.458 32.846 -17.260 1.00 6.93 182 PHE A CA 1
ATOM 1407 C C . PHE A 1 182 ? 11.598 34.004 -18.212 1.00 7.38 182 PHE A C 1
ATOM 1408 O O . PHE A 1 182 ? 10.671 34.477 -18.829 1.00 9.32 182 PHE A O 1
ATOM 1416 N N . SER A 1 183 ? 12.834 34.534 -18.299 1.00 7.25 183 SER A N 1
ATOM 1417 C CA . SER A 1 183 ? 13.122 35.766 -18.996 1.00 8.32 183 SER A CA 1
ATOM 1418 C C . SER A 1 183 ? 14.596 35.920 -19.308 1.00 7.74 183 SER A C 1
ATOM 1419 O O . SER A 1 183 ? 15.014 36.028 -20.459 1.00 8.58 183 SER A O 1
ATOM 1422 N N . ALA A 1 184 ? 15.423 35.857 -18.266 1.00 8.06 184 ALA A N 1
ATOM 1423 C CA . ALA A 1 184 ? 16.856 36.030 -18.403 1.00 8.47 184 ALA A CA 1
ATOM 1424 C C . ALA A 1 184 ? 17.452 35.046 -19.397 1.00 7.43 184 ALA A C 1
ATOM 1425 O O . ALA A 1 184 ? 18.378 35.357 -20.156 1.00 9.93 184 ALA A O 1
ATOM 1427 N N . GLY A 1 185 ? 16.961 33.824 -19.432 1.00 7.21 185 GLY A N 1
ATOM 1428 C CA . GLY A 1 185 ? 17.474 32.791 -20.298 1.00 8.19 185 GLY A CA 1
ATOM 1429 C C . GLY A 1 185 ? 17.108 32.920 -21.746 1.00 11.98 185 GLY A C 1
ATOM 1430 O O . GLY A 1 185 ? 17.820 32.398 -22.586 1.00 14.58 185 GLY A O 1
ATOM 1431 N N . LYS A 1 186 ? 16.034 33.685 -22.054 1.00 11.09 186 LYS A N 1
ATOM 1432 C CA . LYS A 1 186 ? 15.739 33.976 -23.449 1.00 17.12 186 LYS A CA 1
ATOM 1433 C C . LYS A 1 186 ? 16.848 34.787 -24.150 1.00 22.03 186 LYS A C 1
ATOM 1434 O O . LYS A 1 186 ? 17.618 35.514 -23.447 1.00 32.58 186 LYS A O 1
#

Organism: Nitratidesulfovibrio vulgaris (NCBI:txid881)

Secondary structure (DSSP, 8-state):
------S----S-EE-EEEEEE-TT--EEEEEE-SEEEEEETTEEEEE---TTSHHHHHHHHHSEEEEEE-BGGGHHHHHHHTTS-STT--HHHHHT--EEEPSSSSSEEETTSSEEEEEEEEEEE---EEEEEEEEEEE-GGGB-TTSSB-HHHH-BEEEETTTTEEEE-------TTTTT-

Solvent-accessible surface area: 10828 Å² total; per-residue (Å²): 239,198,176,100,99,59,118,137,86,60,63,146,103,15,33,9,22,0,0,0,1,34,2,127,100,70,69,20,6,0,18,23,6,18,117,26,28,132,58,60,106,152,43,58,1,3,11,0,43,4,160,139,91,22,23,1,25,106,1,0,60,83,75,25,5,0,0,0,0,22,0,18,141,75,51,40,203,46,0,51,60,2,48,109,109,66,2,102,137,50,52,3,4,79,64,30,63,13,65,49,42,84,18,131,112,19,68,0,0,31,1,32,61,6,9,36,3,10,0,0,88,38,52,103,78,72,116,159,41,32,2,10,0,33,31,79,41,68,42,30,63,157,86,8,59,124,160,93,44,103,49,40,98,74,118,4,20,21,11,42,38,9,3,64,68,198,86,72,121,46,38,44,140,150,158,57,140,84,194,41,69,83,205

Nearest PDB structures (foldseek):
  2d5m-assembly1_A-2  TM=1.005E+00  e=1.163E-35  Nitratidesulfovibrio vulgaris str. 'Miyazaki F'
  3bnk-assembly1_A  TM=9.110E-01  e=6.907E-16  Methanosarcina acetivorans
  3fge-assembly1_A-2  TM=8.705E-01  e=1.887E-13  Shewanella frigidimarina NCIMB 400
  3e4v-assembly1_B  TM=8.849E-01  e=1.247E-12  Methylobacillus flagellatus KT
  1eje-assembly1_A-2  TM=9.198E-01  e=2.699E-11  Methanothermobacter thermautotrophicus

Foldseek 3Di:
DDDDPPDDPFDPWFAWWWKWFAAPVRQIATATFRQKDFDDVVLGKIKTQDDPPAPVVRRCVVFQWIKTFFAAPVCVVLSVVRHPDGPPPDRSCVVVVWDFCADPPGGTTDTVVQFKMWIWGFDDFDDNTITMTRTPDIDGDPVQADPVGHGDQVSSFGWTAGPPVGDIDTDDDDDDDPPPPVD

InterPro domains:
  IPR002563 Flavin reductase like domain [PF01613] (11-146)
  IPR002563 Flavin reductase like domain [SM00903] (10-157)
  IPR012349 FMN-binding split barrel [G3DSA:2.30.110.10] (1-190)
  IPR052174 Flavoredoxin [PTHR43567] (1-186)

Radius of gyration: 16.69 Å; Cα contacts (8 Å, |Δi|>4): 405; chains: 1; bounding box: 47×40×52 Å

CATH classification: 2.30.110.10